Protein AF-A0A5F9DTB6-F1 (afdb_monomer)

Foldseek 3Di:
DDDDDDDDDDDDDDPDPDDDDDDDPDPDDPPDPPPPPPPPDDDDDDDDDDDDDDDDDDDDDPPPPDDPPPVLVVVLVVLVVVLVVLVVVLVVLVVLLVVLQVLQVVQPPDDLPDDQADPVRHGDPSGDPVSSVVSSVSNVVSVVVSVVSVVVSVVSVVVSVVSVVVVVVVVVVVVVVVVVVVVVVVCVVCPPPDPPDDDPDDDCPDPVNVVVVPVPDDDPDDDDDDDPDDDD

Structure (mmCIF, N/CA/C/O backbone):
data_AF-A0A5F9DTB6-F1
#
_entry.id   AF-A0A5F9DTB6-F1
#
loop_
_atom_site.group_PDB
_atom_site.id
_atom_site.type_symbol
_atom_site.label_atom_id
_atom_site.label_alt_id
_atom_site.label_comp_id
_atom_site.label_asym_id
_atom_site.label_entity_id
_atom_site.label_seq_id
_atom_site.pdbx_PDB_ins_code
_atom_site.Cartn_x
_atom_site.Cartn_y
_atom_site.Cartn_z
_atom_site.occupancy
_atom_site.B_iso_or_equiv
_atom_site.auth_seq_id
_atom_site.auth_comp_id
_atom_site.auth_asym_id
_atom_site.auth_atom_id
_atom_site.pdbx_PDB_model_num
ATOM 1 N N . MET A 1 1 ? -6.712 -8.959 79.180 1.00 45.81 1 MET A N 1
ATOM 2 C CA . MET A 1 1 ? -7.934 -9.788 79.176 1.00 45.81 1 MET A CA 1
ATOM 3 C C . MET A 1 1 ? -8.181 -10.193 77.741 1.00 45.81 1 MET A C 1
ATOM 5 O O . MET A 1 1 ? -8.525 -9.355 76.921 1.00 45.81 1 MET A O 1
ATOM 9 N N . SER A 1 2 ? -7.828 -11.437 77.443 1.00 44.62 2 SER A N 1
ATOM 10 C CA . SER A 1 2 ? -7.965 -12.087 76.146 1.00 44.62 2 SER A CA 1
ATOM 11 C C . SER A 1 2 ? -9.427 -12.138 75.716 1.00 44.62 2 SER A C 1
ATOM 13 O O . SER A 1 2 ? -10.290 -12.375 76.555 1.00 44.62 2 SER A O 1
ATOM 15 N N . ASN A 1 3 ? -9.692 -11.985 74.422 1.00 48.03 3 ASN A N 1
ATOM 16 C CA . ASN A 1 3 ? -10.707 -12.806 73.776 1.00 48.03 3 ASN A CA 1
ATOM 17 C C . ASN A 1 3 ? -10.388 -12.938 72.289 1.00 48.03 3 ASN A C 1
ATOM 19 O O . ASN A 1 3 ? -10.621 -12.050 71.473 1.00 48.03 3 ASN A O 1
ATOM 23 N N . GLU A 1 4 ? -9.793 -14.085 71.991 1.00 53.78 4 GLU A N 1
ATOM 24 C CA . GLU A 1 4 ? -9.696 -14.689 70.678 1.00 53.78 4 GLU A CA 1
ATOM 25 C C . GLU A 1 4 ? -11.101 -15.111 70.232 1.00 53.78 4 GLU A C 1
ATOM 27 O O . GLU A 1 4 ? -11.815 -15.762 70.993 1.00 53.78 4 GLU A O 1
ATOM 32 N N . ASN A 1 5 ? -11.491 -14.816 68.991 1.00 59.66 5 ASN A N 1
ATOM 33 C CA . ASN A 1 5 ? -12.558 -15.585 68.354 1.00 59.66 5 ASN A CA 1
ATOM 34 C C . ASN A 1 5 ? -12.207 -15.931 66.902 1.00 59.66 5 ASN A C 1
ATOM 36 O O . ASN A 1 5 ? -12.505 -15.220 65.948 1.00 59.66 5 ASN A O 1
ATOM 40 N N . LYS A 1 6 ? -11.448 -17.024 66.816 1.00 57.97 6 LYS A N 1
ATOM 41 C CA . LYS A 1 6 ? -11.490 -18.139 65.859 1.00 57.97 6 LYS A CA 1
ATOM 42 C C . LYS A 1 6 ? -12.407 -18.001 64.628 1.00 57.97 6 LYS A C 1
ATOM 44 O O . LYS A 1 6 ? -13.629 -18.016 64.728 1.00 57.97 6 LYS A O 1
ATOM 49 N N . SER A 1 7 ? -11.786 -18.043 63.446 1.00 49.62 7 SER A N 1
ATOM 50 C CA . SER A 1 7 ? -12.423 -18.480 62.194 1.00 49.62 7 SER A CA 1
ATOM 51 C C . SER A 1 7 ? -12.875 -19.944 62.256 1.00 49.62 7 SER A C 1
ATOM 53 O O . SER A 1 7 ? -12.287 -20.749 62.983 1.00 49.62 7 SER A O 1
ATOM 55 N N . PRO A 1 8 ? -13.761 -20.335 61.327 1.00 61.47 8 PRO A N 1
ATOM 56 C CA . PRO A 1 8 ? -13.417 -21.493 60.509 1.00 61.47 8 PRO A CA 1
ATOM 57 C C . PRO A 1 8 ? -13.550 -21.228 59.002 1.00 61.47 8 PRO A C 1
ATOM 59 O O . PRO A 1 8 ? -14.507 -20.629 58.518 1.00 61.47 8 PRO A O 1
ATOM 62 N N . ARG A 1 9 ? -12.557 -21.739 58.263 1.00 49.16 9 ARG A N 1
ATOM 63 C CA . ARG A 1 9 ? -12.627 -22.008 56.823 1.00 49.16 9 ARG A CA 1
ATOM 64 C C . ARG A 1 9 ? -13.767 -22.986 56.556 1.00 49.16 9 ARG A C 1
ATOM 66 O O . ARG A 1 9 ? -13.811 -24.033 57.198 1.00 49.16 9 ARG A O 1
ATOM 73 N N . VAL A 1 10 ? -14.576 -22.716 55.536 1.00 52.25 10 VAL A N 1
ATOM 74 C CA . VAL A 1 10 ? -15.319 -23.763 54.832 1.00 52.25 10 VAL A CA 1
ATOM 75 C C . VAL A 1 10 ? -14.961 -23.700 53.352 1.00 52.25 10 VAL A C 1
ATOM 77 O O . VAL A 1 10 ? -14.924 -22.653 52.715 1.00 52.25 10 VAL A O 1
ATOM 80 N N . THR A 1 11 ? -14.586 -24.879 52.892 1.00 51.94 11 THR A N 1
ATOM 81 C CA . THR A 1 11 ? -14.130 -25.332 51.587 1.00 51.94 11 THR A CA 1
ATOM 82 C C . THR A 1 11 ? -15.180 -25.180 50.484 1.00 51.94 11 THR A C 1
ATOM 84 O O . THR A 1 11 ? -16.371 -25.344 50.728 1.00 51.94 11 THR A O 1
ATOM 87 N N . SER A 1 12 ? -14.711 -24.926 49.257 1.00 45.56 12 SER A N 1
ATOM 88 C CA . SER A 1 12 ? -15.477 -24.923 48.001 1.00 45.56 12 SER A CA 1
ATOM 89 C C . SER A 1 12 ? -16.291 -26.204 47.757 1.00 45.56 12 SER A C 1
ATOM 91 O O . SER A 1 12 ? -15.955 -27.266 48.283 1.00 45.56 12 SER A O 1
ATOM 93 N N . PRO A 1 13 ? -17.216 -26.153 46.781 1.00 55.88 13 PRO A N 1
ATOM 94 C CA . PRO A 1 13 ? -16.967 -26.993 45.612 1.00 55.88 13 PRO A CA 1
ATOM 95 C C . PRO A 1 13 ? -17.081 -26.250 44.272 1.00 55.88 13 PRO A C 1
ATOM 97 O O . PRO A 1 13 ? -17.905 -25.364 44.066 1.00 55.88 13 PRO A O 1
ATOM 100 N N . ARG A 1 14 ? -16.209 -26.676 43.351 1.00 47.25 14 ARG A N 1
ATOM 101 C CA . ARG A 1 14 ? -16.267 -26.473 41.899 1.00 47.25 14 ARG A CA 1
ATOM 102 C C . ARG A 1 14 ? -17.688 -26.698 41.366 1.00 47.25 14 ARG A C 1
ATOM 104 O O . ARG A 1 14 ? -18.189 -27.814 41.451 1.00 47.25 14 ARG A O 1
ATOM 111 N N . SER A 1 15 ? -18.255 -25.695 40.703 1.00 47.94 15 SER A N 1
ATOM 112 C CA . SER A 1 15 ? -19.323 -25.900 39.720 1.00 47.94 15 SER A CA 1
ATOM 113 C C . SER A 1 15 ? -18.694 -25.965 38.332 1.00 47.94 15 SER A C 1
ATOM 115 O O . SER A 1 15 ? -18.484 -24.952 37.670 1.00 47.94 15 SER A O 1
ATOM 117 N N . THR A 1 16 ? -18.325 -27.173 37.915 1.00 49.91 16 THR A N 1
ATOM 118 C CA . THR A 1 16 ? -18.017 -27.488 36.520 1.00 49.91 16 THR A CA 1
ATOM 119 C C . THR A 1 16 ? -19.332 -27.715 35.780 1.00 49.91 16 THR A C 1
ATOM 121 O O . THR A 1 16 ? -19.888 -28.808 35.859 1.00 49.91 16 THR A O 1
ATOM 124 N N . CYS A 1 17 ? -19.820 -26.720 35.040 1.00 39.81 17 CYS A N 1
ATOM 125 C CA . CYS A 1 17 ? -20.794 -26.978 33.981 1.00 39.81 17 CYS A CA 1
ATOM 126 C C . CYS A 1 17 ? -20.027 -27.341 32.712 1.00 39.81 17 CYS A C 1
ATOM 128 O O . CYS A 1 17 ? -19.627 -26.490 31.923 1.00 39.81 17 CYS A O 1
ATOM 130 N N . ALA A 1 18 ? -19.783 -28.641 32.577 1.00 41.53 18 ALA A N 1
ATOM 131 C CA . ALA A 1 18 ? -19.460 -29.274 31.319 1.00 41.53 18 ALA A CA 1
ATOM 132 C C . ALA A 1 18 ? -20.767 -29.451 30.534 1.00 41.53 18 ALA A C 1
ATOM 134 O O . ALA A 1 18 ? -21.568 -30.321 30.861 1.00 41.53 18 ALA A O 1
ATOM 135 N N . CYS A 1 19 ? -20.963 -28.647 29.493 1.00 44.62 19 CYS A N 1
ATOM 136 C CA . CYS A 1 19 ? -21.851 -29.000 28.392 1.00 44.62 19 CYS A CA 1
ATOM 137 C C . CYS A 1 19 ? -20.964 -29.194 27.166 1.00 44.62 19 CYS A C 1
ATOM 139 O O . CYS A 1 19 ? -20.490 -28.236 26.557 1.00 44.62 19 CYS A O 1
ATOM 141 N N . GLY A 1 20 ? -20.677 -30.467 26.887 1.00 38.50 20 GLY A N 1
ATOM 142 C CA . GLY A 1 20 ? -20.066 -30.910 25.645 1.00 38.50 20 GLY A CA 1
ATOM 143 C C . GLY A 1 20 ? -20.955 -30.560 24.456 1.00 38.50 20 GLY A C 1
ATOM 144 O O . GLY A 1 20 ? -22.179 -30.508 24.566 1.00 38.50 20 GLY A O 1
ATOM 145 N N . GLY A 1 21 ? -20.288 -30.257 23.348 1.00 40.44 21 GLY A N 1
ATOM 146 C CA . GLY A 1 21 ? -20.885 -29.687 22.155 1.00 40.44 21 GLY A CA 1
ATOM 147 C C . GLY A 1 21 ? -21.723 -30.631 21.305 1.00 40.44 21 GLY A C 1
ATOM 148 O O . GLY A 1 21 ? -21.742 -31.846 21.482 1.00 40.44 21 GLY A O 1
ATOM 149 N N . VAL A 1 22 ? -22.320 -30.022 20.285 1.00 49.03 22 VAL A N 1
ATOM 150 C CA . VAL A 1 22 ? -22.575 -30.663 19.001 1.00 49.03 22 VAL A CA 1
ATOM 151 C C . VAL A 1 22 ? -22.181 -29.656 17.928 1.00 49.03 22 VAL A C 1
ATOM 153 O O . VAL A 1 22 ? -22.633 -28.513 17.926 1.00 49.03 22 VAL A O 1
ATOM 156 N N . ALA A 1 23 ? -21.273 -30.085 17.060 1.00 50.91 23 ALA A N 1
ATOM 157 C CA . ALA A 1 23 ? -20.924 -29.389 15.842 1.00 50.91 23 ALA A CA 1
ATOM 158 C C . ALA A 1 23 ? -22.124 -29.432 14.887 1.00 50.91 23 ALA A C 1
ATOM 160 O O . ALA A 1 23 ? -22.458 -30.496 14.369 1.00 50.91 23 ALA A O 1
ATOM 161 N N . SER A 1 24 ? -22.725 -28.276 14.627 1.00 48.72 24 SER A N 1
ATOM 162 C CA . SER A 1 24 ? -23.557 -28.064 13.446 1.00 48.72 24 SER A CA 1
ATOM 163 C C . SER A 1 24 ? -22.777 -27.170 12.495 1.00 48.72 24 SER A C 1
ATOM 165 O O . SER A 1 24 ? -22.641 -25.967 12.702 1.00 48.72 24 SER A O 1
ATOM 167 N N . ASN A 1 25 ? -22.205 -27.796 11.468 1.00 48.50 25 ASN A N 1
ATOM 168 C CA . ASN A 1 25 ? -21.825 -27.114 10.240 1.00 48.50 25 ASN A CA 1
ATOM 169 C C . ASN A 1 25 ? -23.117 -26.649 9.560 1.00 48.50 25 ASN A C 1
ATOM 171 O O . ASN A 1 25 ? -23.702 -27.401 8.783 1.00 48.50 25 ASN A O 1
ATOM 175 N N . ASP A 1 26 ? -23.557 -25.430 9.855 1.00 51.31 26 ASP A N 1
ATOM 176 C CA . ASP A 1 26 ? -24.585 -24.760 9.067 1.00 51.31 26 ASP A CA 1
ATOM 177 C C . ASP A 1 26 ? -23.918 -23.993 7.913 1.00 51.31 26 ASP A C 1
ATOM 179 O O . ASP A 1 26 ? -23.146 -23.056 8.150 1.00 51.31 26 ASP A O 1
ATOM 183 N N . PRO A 1 27 ? -24.162 -24.369 6.644 1.00 56.38 27 PRO A N 1
ATOM 184 C CA . PRO A 1 27 ? -23.701 -23.588 5.511 1.00 56.38 27 PRO A CA 1
ATOM 185 C C . PRO A 1 27 ? -24.467 -22.262 5.446 1.00 56.38 27 PRO A C 1
ATOM 187 O O . PRO A 1 27 ? -25.697 -22.223 5.462 1.00 56.38 27 PRO A O 1
ATOM 190 N N . ALA A 1 28 ? -23.702 -21.176 5.339 1.00 52.78 28 ALA A N 1
ATOM 191 C CA . ALA A 1 28 ? -24.166 -19.802 5.207 1.00 52.78 28 ALA A CA 1
ATOM 192 C C . ALA A 1 28 ? -25.394 -19.649 4.279 1.00 52.78 28 ALA A C 1
ATOM 194 O O . ALA A 1 28 ? -25.391 -20.191 3.164 1.00 52.78 28 ALA A O 1
ATOM 195 N N . PRO A 1 29 ? -26.413 -18.850 4.655 1.00 51.56 29 PRO A N 1
ATOM 196 C CA . PRO A 1 29 ? -27.468 -18.490 3.724 1.00 51.56 29 PRO A CA 1
ATOM 197 C C . PRO A 1 29 ? -26.867 -17.659 2.584 1.00 51.56 29 PRO A C 1
ATOM 199 O O . PRO A 1 29 ? -26.336 -16.565 2.785 1.00 51.56 29 PRO A O 1
ATOM 202 N N . ARG A 1 30 ? -26.951 -18.200 1.364 1.00 50.19 30 ARG A N 1
ATOM 203 C CA . ARG A 1 30 ? -26.619 -17.500 0.119 1.00 50.19 30 ARG A CA 1
ATOM 204 C C . ARG A 1 30 ? -27.499 -16.259 0.009 1.00 50.19 30 ARG A C 1
ATOM 206 O O . ARG A 1 30 ? -28.672 -16.349 -0.344 1.00 50.19 30 ARG A O 1
ATOM 213 N N . VAL A 1 31 ? -26.920 -15.095 0.279 1.00 49.94 31 VAL A N 1
ATOM 214 C CA . VAL A 1 31 ? -27.526 -13.814 -0.076 1.00 49.94 31 VAL A CA 1
ATOM 215 C C . VAL A 1 31 ? -27.518 -13.730 -1.601 1.00 49.94 31 VAL A C 1
ATOM 217 O O . VAL A 1 31 ? -26.469 -13.592 -2.227 1.00 49.94 31 VAL A O 1
ATOM 220 N N . ALA A 1 32 ? -28.693 -13.896 -2.204 1.00 48.22 32 ALA A N 1
ATOM 221 C CA . ALA A 1 32 ? -28.887 -13.759 -3.638 1.00 48.22 32 ALA A CA 1
ATOM 222 C C . ALA A 1 32 ? -28.476 -12.347 -4.103 1.00 48.22 32 ALA A C 1
ATOM 224 O O . ALA A 1 32 ? -28.827 -11.362 -3.440 1.00 48.22 32 ALA A O 1
ATOM 225 N N . PRO A 1 33 ? -27.785 -12.202 -5.247 1.00 48.00 33 PRO A N 1
ATOM 226 C CA . PRO A 1 33 ? -27.557 -10.893 -5.834 1.00 48.00 33 PRO A CA 1
ATOM 227 C C . PRO A 1 33 ? -28.906 -10.324 -6.277 1.00 48.00 33 PRO A C 1
ATOM 229 O O . PRO A 1 33 ? -29.552 -10.836 -7.191 1.00 48.00 33 PRO A O 1
ATOM 232 N N . ARG A 1 34 ? -29.349 -9.251 -5.617 1.00 47.84 34 ARG A N 1
ATOM 233 C CA . ARG A 1 34 ? -30.458 -8.431 -6.104 1.00 47.84 34 ARG A CA 1
ATOM 234 C C . ARG A 1 34 ? -30.030 -7.808 -7.429 1.00 47.84 34 ARG A C 1
ATOM 236 O O . ARG A 1 34 ? -29.331 -6.798 -7.452 1.00 47.84 34 ARG A O 1
ATOM 243 N N . SER A 1 35 ? -30.473 -8.413 -8.524 1.00 43.94 35 SER A N 1
ATOM 244 C CA . SER A 1 35 ? -30.489 -7.818 -9.853 1.00 43.94 35 SER A CA 1
ATOM 245 C C . SER A 1 35 ? -31.346 -6.552 -9.809 1.00 43.94 35 SER A C 1
ATOM 247 O O . SER A 1 35 ? -32.565 -6.596 -9.971 1.00 43.94 35 SER A O 1
ATOM 249 N N . ARG A 1 36 ? -30.724 -5.400 -9.549 1.00 45.94 36 ARG A N 1
ATOM 250 C CA . ARG A 1 36 ? -31.323 -4.110 -9.886 1.00 45.94 36 ARG A CA 1
ATOM 251 C C . ARG A 1 36 ? -31.132 -3.910 -11.381 1.00 45.94 36 ARG A C 1
ATOM 253 O O . ARG A 1 36 ? -30.156 -3.322 -11.831 1.00 45.94 36 ARG A O 1
ATOM 260 N N . THR A 1 37 ? -32.078 -4.448 -12.136 1.00 48.81 37 THR A N 1
ATOM 261 C CA . THR A 1 37 ? -32.368 -4.048 -13.507 1.00 48.81 37 THR A CA 1
ATOM 262 C C . THR A 1 37 ? -32.651 -2.547 -13.479 1.00 48.81 37 THR A C 1
ATOM 264 O O . THR A 1 37 ? -33.730 -2.110 -13.081 1.00 48.81 37 THR A O 1
ATOM 267 N N . ALA A 1 38 ? -31.656 -1.737 -13.831 1.00 42.66 38 ALA A N 1
ATOM 268 C CA . ALA A 1 38 ? -31.885 -0.350 -14.192 1.00 42.66 38 ALA A CA 1
ATOM 269 C C . ALA A 1 38 ? -32.592 -0.375 -15.551 1.00 42.66 38 ALA A C 1
ATOM 271 O O . ALA A 1 38 ? -31.961 -0.513 -16.596 1.00 42.66 38 ALA A O 1
ATOM 272 N N . ALA A 1 39 ? -33.923 -0.340 -15.519 1.00 43.91 39 ALA A N 1
ATOM 273 C CA . ALA A 1 39 ? -34.724 -0.057 -16.693 1.00 43.91 39 ALA A CA 1
ATOM 274 C C . ALA A 1 39 ? -34.339 1.345 -17.183 1.00 43.91 39 ALA A C 1
ATOM 276 O O . ALA A 1 39 ? -34.649 2.351 -16.544 1.00 43.91 39 ALA A O 1
ATOM 277 N N . VAL A 1 40 ? -33.607 1.394 -18.294 1.00 46.44 40 VAL A N 1
ATOM 278 C CA . VAL A 1 40 ? -33.334 2.621 -19.035 1.00 46.44 40 VAL A CA 1
ATOM 279 C C . VAL A 1 40 ? -34.658 3.047 -19.663 1.00 46.44 40 VAL A C 1
ATOM 281 O O . VAL A 1 40 ? -35.118 2.479 -20.650 1.00 46.44 40 VAL A O 1
ATOM 284 N N . PHE A 1 41 ? -35.315 4.002 -19.015 1.00 37.81 41 PHE A N 1
ATOM 285 C CA . PHE A 1 41 ? -36.509 4.666 -19.512 1.00 37.81 41 PHE A CA 1
ATOM 286 C C . PHE A 1 41 ? -36.085 5.635 -20.622 1.00 37.81 41 PHE A C 1
ATOM 288 O O . PHE A 1 41 ? -35.578 6.721 -20.347 1.00 37.81 41 PHE A O 1
ATOM 295 N N . TRP A 1 42 ? -36.241 5.220 -21.880 1.00 44.97 42 TRP A N 1
ATOM 296 C CA . TRP A 1 42 ? -36.125 6.114 -23.032 1.00 44.97 42 TRP A CA 1
ATOM 297 C C . TRP A 1 42 ? -37.449 6.864 -23.215 1.00 44.97 42 TRP A C 1
ATOM 299 O O . TRP A 1 42 ? -38.463 6.215 -23.485 1.00 44.97 42 TRP A O 1
ATOM 309 N N . PRO A 1 43 ? -37.483 8.205 -23.134 1.00 51.28 43 PRO A N 1
ATOM 310 C CA . PRO A 1 43 ? -38.608 8.944 -23.669 1.00 51.28 43 PRO A CA 1
ATOM 311 C C . PRO A 1 43 ? -38.456 9.050 -25.189 1.00 51.28 43 PRO A C 1
ATOM 313 O O . PRO A 1 43 ? -37.491 9.606 -25.715 1.00 51.28 43 PRO A O 1
ATOM 316 N N . ALA A 1 44 ? -39.448 8.509 -25.890 1.00 49.59 44 ALA A N 1
ATOM 317 C CA . ALA A 1 44 ? -39.757 8.875 -27.259 1.00 49.59 44 ALA A CA 1
ATOM 318 C C . ALA A 1 44 ? -40.237 10.337 -27.288 1.00 49.59 44 ALA A C 1
ATOM 320 O O . ALA A 1 44 ? -41.127 10.716 -26.528 1.00 49.59 44 ALA A O 1
ATOM 321 N N . GLY A 1 45 ? -39.665 11.156 -28.169 1.00 42.94 45 GLY A N 1
ATOM 322 C CA . GLY A 1 45 ? -40.096 12.539 -28.364 1.00 42.94 45 GLY A CA 1
ATOM 323 C C . GLY A 1 45 ? -39.137 13.287 -29.277 1.00 42.94 45 GLY A C 1
ATOM 324 O O . GLY A 1 45 ? -38.048 13.664 -28.861 1.00 42.94 45 GLY A O 1
ATOM 325 N N . GLY A 1 46 ? -39.520 13.432 -30.543 1.00 47.06 46 GLY A N 1
ATOM 326 C CA . GLY A 1 46 ? -38.695 14.036 -31.580 1.00 47.06 46 GLY A CA 1
ATOM 327 C C . GLY A 1 46 ? -38.625 15.560 -31.524 1.00 47.06 46 GLY A C 1
ATOM 328 O O . GLY A 1 46 ? -39.559 16.229 -31.098 1.00 47.06 46 GLY A O 1
ATOM 329 N N . ALA A 1 47 ? -37.526 16.088 -32.058 1.00 41.69 47 ALA A N 1
ATOM 330 C CA . ALA A 1 47 ? -37.455 17.380 -32.727 1.00 41.69 47 ALA A CA 1
ATOM 331 C C . ALA A 1 47 ? -36.205 17.367 -33.620 1.00 41.69 47 ALA A C 1
ATOM 333 O O . ALA A 1 47 ? -35.077 17.318 -33.134 1.00 41.69 47 ALA A O 1
ATOM 334 N N . VAL A 1 48 ? -36.404 17.361 -34.938 1.00 51.69 48 VAL A N 1
ATOM 335 C CA . VAL A 1 48 ? -35.326 17.540 -35.916 1.00 51.69 48 VAL A CA 1
ATOM 336 C C . VAL A 1 48 ? -34.934 19.017 -35.931 1.00 51.69 48 VAL A C 1
ATOM 338 O O . VAL A 1 48 ? -35.620 19.851 -36.514 1.00 51.69 48 VAL A O 1
ATOM 341 N N . ALA A 1 49 ? -33.849 19.359 -35.241 1.00 45.91 49 ALA A N 1
ATOM 342 C CA . ALA A 1 49 ? -33.248 20.682 -35.329 1.00 45.91 49 ALA A CA 1
ATOM 343 C C . ALA A 1 49 ? -32.272 20.710 -36.513 1.00 45.91 49 ALA A C 1
ATOM 345 O O . ALA A 1 49 ? -31.205 20.097 -36.487 1.00 45.91 49 ALA A O 1
ATOM 346 N N . THR A 1 50 ? -32.667 21.413 -37.570 1.00 53.09 50 THR A N 1
ATOM 347 C CA . THR A 1 50 ? -31.835 21.759 -38.723 1.00 53.09 50 THR A CA 1
ATOM 348 C C . THR A 1 50 ? -30.615 22.560 -38.259 1.00 53.09 50 THR A C 1
ATOM 350 O O . THR A 1 50 ? -30.750 23.699 -37.816 1.00 53.09 50 THR A O 1
ATOM 353 N N . LEU A 1 51 ? -29.420 21.976 -38.359 1.00 54.09 51 LEU A N 1
ATOM 354 C CA . LEU A 1 51 ? -28.156 22.673 -38.110 1.00 54.09 51 LEU A CA 1
ATOM 355 C C . LEU A 1 51 ? -27.788 23.558 -39.316 1.00 54.09 51 LEU A C 1
ATOM 357 O O . LEU A 1 51 ? -27.857 23.083 -40.455 1.00 54.09 51 LEU A O 1
ATOM 361 N N . PRO A 1 52 ? -27.359 24.817 -39.115 1.00 50.94 52 PRO A N 1
ATOM 362 C CA . PRO A 1 52 ? -26.814 25.623 -40.195 1.00 50.94 52 PRO A CA 1
ATOM 363 C C . PRO A 1 52 ? -25.433 25.109 -40.619 1.00 50.94 52 PRO A C 1
ATOM 365 O O . PRO A 1 52 ? -24.547 24.842 -39.807 1.00 50.94 52 PRO A O 1
ATOM 368 N N . ARG A 1 53 ? -25.265 24.995 -41.938 1.00 52.25 53 ARG A N 1
ATOM 369 C CA . ARG A 1 53 ? -24.030 24.629 -42.630 1.00 52.25 53 ARG A CA 1
ATOM 370 C C . ARG A 1 53 ? -22.977 25.724 -42.436 1.00 52.25 53 ARG A C 1
ATOM 372 O O . ARG A 1 53 ? -23.075 26.777 -43.060 1.00 52.25 53 ARG A O 1
ATOM 379 N N . VAL A 1 54 ? -21.963 25.467 -41.613 1.00 52.66 54 VAL A N 1
ATOM 380 C CA . VAL A 1 54 ? -20.750 26.298 -41.556 1.00 52.66 54 VAL A CA 1
ATOM 381 C C . VAL A 1 54 ? -19.799 25.920 -42.702 1.00 52.66 54 VAL A C 1
ATOM 383 O O . VAL A 1 54 ? -19.574 24.728 -42.928 1.00 52.66 54 VAL A O 1
ATOM 386 N N . PRO A 1 55 ? -19.280 26.899 -43.467 1.00 53.53 55 PRO A N 1
ATOM 387 C CA . PRO A 1 55 ? -18.364 26.649 -44.570 1.00 53.53 55 PRO A CA 1
ATOM 388 C C . PRO A 1 55 ? -16.951 26.366 -44.056 1.00 53.53 55 PRO A C 1
ATOM 390 O O . PRO A 1 55 ? -16.548 26.829 -42.992 1.00 53.53 55 PRO A O 1
ATOM 393 N N . GLY A 1 56 ? -16.236 25.557 -44.834 1.00 48.84 56 GLY A N 1
ATOM 394 C CA . GLY A 1 56 ? -15.013 24.892 -44.430 1.00 48.84 56 GLY A CA 1
ATOM 395 C C . GLY A 1 56 ? -13.842 25.786 -44.041 1.00 48.84 56 GLY A C 1
ATOM 396 O O . GLY A 1 56 ? -13.675 26.912 -44.505 1.00 48.84 56 GLY A O 1
ATOM 397 N N . TRP A 1 57 ? -12.960 25.165 -43.268 1.00 44.31 57 TRP A N 1
ATOM 398 C CA . TRP A 1 57 ? -11.553 25.504 -43.209 1.00 44.31 57 TRP A CA 1
ATOM 399 C C . TRP A 1 57 ? -10.771 24.346 -43.807 1.00 44.31 57 TRP A C 1
ATOM 401 O O . TRP A 1 57 ? -10.576 23.305 -43.186 1.00 44.31 57 TRP A O 1
ATOM 411 N N . GLY A 1 58 ? -10.352 24.537 -45.056 1.00 48.00 58 GLY A N 1
ATOM 412 C CA . GLY A 1 58 ? -9.153 23.888 -45.547 1.00 48.00 58 GLY A CA 1
ATOM 413 C C . GLY A 1 58 ? -7.965 24.527 -44.839 1.00 48.00 58 GLY A C 1
ATOM 414 O O . GLY A 1 58 ? -7.668 25.697 -45.062 1.00 48.00 58 GLY A O 1
ATOM 415 N N . ALA A 1 59 ? -7.304 23.758 -43.986 1.00 43.88 59 ALA A N 1
ATOM 416 C CA . ALA A 1 59 ? -5.959 24.038 -43.522 1.00 43.88 59 ALA A CA 1
ATOM 417 C C . ALA A 1 59 ? -5.210 22.709 -43.552 1.00 43.88 59 ALA A C 1
ATOM 419 O O . ALA A 1 59 ? -5.381 21.855 -42.687 1.00 43.88 59 ALA A O 1
ATOM 420 N N . ALA A 1 60 ? -4.429 22.527 -44.614 1.00 52.38 60 ALA A N 1
ATOM 421 C CA . ALA A 1 60 ? -3.385 21.525 -44.662 1.00 52.38 60 ALA A CA 1
ATOM 422 C C . ALA A 1 60 ? -2.430 21.786 -43.491 1.00 52.38 60 ALA A C 1
ATOM 424 O O . ALA A 1 60 ? -1.796 22.840 -43.436 1.00 52.38 60 ALA A O 1
ATOM 425 N N . MET A 1 61 ? -2.341 20.845 -42.557 1.00 36.12 61 MET A N 1
ATOM 426 C CA . MET A 1 61 ? -1.256 20.796 -41.589 1.00 36.12 61 MET A CA 1
ATOM 427 C C . MET A 1 61 ? -0.460 19.538 -41.882 1.00 36.12 61 MET A C 1
ATOM 429 O O . MET A 1 61 ? -0.985 18.431 -41.894 1.00 36.12 61 MET A O 1
ATOM 433 N N . SER A 1 62 ? 0.804 19.754 -42.222 1.00 50.97 62 SER A N 1
ATOM 434 C CA . SER A 1 62 ? 1.811 18.719 -42.339 1.00 50.97 62 SER A CA 1
ATOM 435 C C . SER A 1 62 ? 1.957 18.020 -40.991 1.00 50.97 62 SER A C 1
ATOM 437 O O . SER A 1 62 ? 2.503 18.610 -40.058 1.00 50.97 62 SER A O 1
ATOM 439 N N . ASP A 1 63 ? 1.527 16.765 -40.910 1.00 43.91 63 ASP A N 1
ATOM 440 C CA . ASP A 1 63 ? 1.855 15.882 -39.795 1.00 43.91 63 ASP A CA 1
ATOM 441 C C . ASP A 1 63 ? 3.358 15.585 -39.837 1.00 43.91 63 ASP A C 1
ATOM 443 O O . ASP A 1 63 ? 3.837 14.646 -40.475 1.00 43.91 63 ASP A O 1
ATOM 447 N N . LYS A 1 64 ? 4.137 16.437 -39.173 1.00 52.19 64 LYS A N 1
ATOM 448 C CA . LYS A 1 64 ? 5.488 16.106 -38.727 1.00 52.19 64 LYS A CA 1
ATOM 449 C C . LYS A 1 64 ? 5.429 15.930 -37.219 1.00 52.19 64 LYS A C 1
ATOM 451 O O . LYS A 1 64 ? 5.993 16.715 -36.465 1.00 52.19 64 LYS A O 1
ATOM 456 N N . GLU A 1 65 ? 4.699 14.896 -36.811 1.00 41.00 65 GLU A N 1
ATOM 457 C CA . GLU A 1 65 ? 4.666 14.419 -35.434 1.00 41.00 65 GLU A CA 1
ATOM 458 C C . GLU A 1 65 ? 6.082 13.990 -35.040 1.00 41.00 65 GLU A C 1
ATOM 460 O O . GLU A 1 65 ? 6.642 12.999 -35.522 1.00 41.00 65 GLU A O 1
ATOM 465 N N . ALA A 1 66 ? 6.696 14.813 -34.197 1.00 43.34 66 ALA A N 1
ATOM 466 C CA . ALA A 1 66 ? 7.959 14.531 -33.554 1.00 43.34 66 ALA A CA 1
ATOM 467 C C . ALA A 1 66 ? 7.755 13.369 -32.575 1.00 43.34 66 ALA A C 1
ATOM 469 O O . ALA A 1 66 ? 7.080 13.501 -31.559 1.00 43.34 66 ALA A O 1
ATOM 470 N N . MET A 1 67 ? 8.351 12.222 -32.893 1.00 45.16 67 MET A N 1
ATOM 471 C CA . MET A 1 67 ? 8.395 11.041 -32.033 1.00 45.16 67 MET A CA 1
ATOM 472 C C . MET A 1 67 ? 9.001 11.390 -30.662 1.00 45.16 67 MET A C 1
ATOM 474 O O . MET A 1 67 ? 10.181 11.752 -30.607 1.00 45.16 67 MET A O 1
ATOM 478 N N . PRO A 1 68 ? 8.272 11.240 -29.540 1.00 46.53 68 PRO A N 1
ATOM 479 C CA . PRO A 1 68 ? 8.846 11.425 -28.217 1.00 46.53 68 PRO A CA 1
ATOM 480 C C . PRO A 1 68 ? 9.606 10.152 -27.821 1.00 46.53 68 PRO A C 1
ATOM 482 O O . PRO A 1 68 ? 9.128 9.336 -27.035 1.00 46.53 68 PRO A O 1
ATOM 485 N N . SER A 1 69 ? 10.820 9.970 -28.345 1.00 49.69 69 SER A N 1
ATOM 486 C CA . SER A 1 69 ? 11.703 8.868 -27.924 1.00 49.69 69 SER A CA 1
ATOM 487 C C . SER A 1 69 ? 12.183 8.999 -26.465 1.00 49.69 69 SER A C 1
ATOM 489 O O . SER A 1 69 ? 12.725 8.045 -25.914 1.00 49.69 69 SER A O 1
ATOM 491 N N . GLY A 1 70 ? 11.926 10.138 -25.803 1.00 54.06 70 GLY A N 1
ATOM 492 C CA . GLY A 1 70 ? 12.267 10.396 -24.397 1.00 54.06 70 GLY A CA 1
ATOM 493 C C . GLY A 1 70 ? 11.180 10.072 -23.356 1.00 54.06 70 GLY A C 1
ATOM 494 O O . GLY A 1 70 ? 11.453 10.147 -22.163 1.00 54.06 70 GLY A O 1
ATOM 495 N N . GLY A 1 71 ? 9.953 9.708 -23.755 1.00 60.69 71 GLY A N 1
ATOM 496 C CA . GLY A 1 71 ? 8.837 9.526 -22.805 1.00 60.69 71 GLY A CA 1
ATOM 497 C C . GLY A 1 71 ? 8.897 8.237 -21.972 1.00 60.69 71 GLY A C 1
ATOM 498 O O . GLY A 1 71 ? 8.357 8.173 -20.869 1.00 60.69 71 GLY A O 1
ATOM 499 N N . ALA A 1 72 ? 9.577 7.200 -22.471 1.00 67.25 72 ALA A N 1
ATOM 500 C CA . ALA A 1 72 ? 9.579 5.877 -21.842 1.00 67.25 72 ALA A CA 1
ATOM 501 C C . ALA A 1 72 ? 10.406 5.811 -20.545 1.00 67.25 72 ALA A C 1
ATOM 503 O O . ALA A 1 72 ? 10.072 5.038 -19.647 1.00 67.25 72 ALA A O 1
ATOM 504 N N . SER A 1 73 ? 11.473 6.609 -20.432 1.00 74.69 73 SER A N 1
ATOM 505 C CA . SER A 1 73 ? 12.274 6.708 -19.205 1.00 74.69 73 SER A CA 1
ATOM 506 C C . SER A 1 73 ? 11.550 7.495 -18.117 1.00 74.69 73 SER A C 1
ATOM 508 O O . SER A 1 73 ? 11.592 7.092 -16.958 1.00 74.69 73 SER A O 1
ATOM 510 N N . GLN A 1 74 ? 10.839 8.561 -18.496 1.00 80.94 74 GLN A N 1
ATOM 511 C CA . GLN A 1 74 ? 10.064 9.373 -17.560 1.00 80.94 74 GLN A CA 1
ATOM 512 C C . GLN A 1 74 ? 8.900 8.569 -16.971 1.00 80.94 74 GLN A C 1
ATOM 514 O O . GLN A 1 74 ? 8.794 8.455 -15.758 1.00 80.94 74 GLN A O 1
ATOM 519 N N . ALA A 1 75 ? 8.143 7.865 -17.820 1.00 82.81 75 ALA A N 1
ATOM 520 C CA . ALA A 1 75 ? 7.025 7.036 -17.373 1.00 82.81 75 ALA A CA 1
ATOM 521 C C . ALA A 1 75 ? 7.439 5.922 -16.391 1.00 82.81 75 ALA A C 1
ATOM 523 O O . ALA A 1 75 ? 6.630 5.490 -15.578 1.00 82.81 75 ALA A O 1
ATOM 524 N N . ARG A 1 76 ? 8.688 5.436 -16.457 1.00 86.50 76 ARG A N 1
ATOM 525 C CA . ARG A 1 76 ? 9.225 4.496 -15.459 1.00 86.50 76 ARG A CA 1
ATOM 526 C C . ARG A 1 76 ? 9.502 5.182 -14.127 1.00 86.50 76 ARG A C 1
ATOM 528 O O . ARG A 1 76 ? 9.137 4.637 -13.091 1.00 86.50 76 ARG A O 1
ATOM 535 N N . ALA A 1 77 ? 10.143 6.349 -14.154 1.00 88.44 77 ALA A N 1
ATOM 536 C CA . ALA A 1 77 ? 10.395 7.130 -12.947 1.00 88.44 77 ALA A CA 1
ATOM 537 C C . ALA A 1 77 ? 9.081 7.493 -12.238 1.00 88.44 77 ALA A C 1
ATOM 539 O O . ALA A 1 77 ? 8.989 7.322 -11.025 1.00 88.44 77 ALA A O 1
ATOM 540 N N . ASP A 1 78 ? 8.055 7.869 -13.006 1.00 89.19 78 ASP A N 1
ATOM 541 C CA . ASP A 1 78 ? 6.717 8.169 -12.492 1.00 89.19 78 ASP A CA 1
ATOM 542 C C . ASP A 1 78 ? 6.108 6.930 -11.808 1.00 89.19 78 ASP A C 1
ATOM 544 O O . ASP A 1 78 ? 5.763 6.997 -10.633 1.00 89.19 78 ASP A O 1
ATOM 548 N N . THR A 1 79 ? 6.122 5.750 -12.454 1.00 91.69 79 THR A N 1
ATOM 549 C CA . THR A 1 79 ? 5.612 4.511 -11.821 1.00 91.69 79 THR A CA 1
ATOM 550 C C . THR A 1 79 ? 6.357 4.124 -10.542 1.00 91.69 79 THR A C 1
ATOM 552 O O . THR A 1 79 ? 5.762 3.574 -9.620 1.00 91.69 79 THR A O 1
ATOM 555 N N . 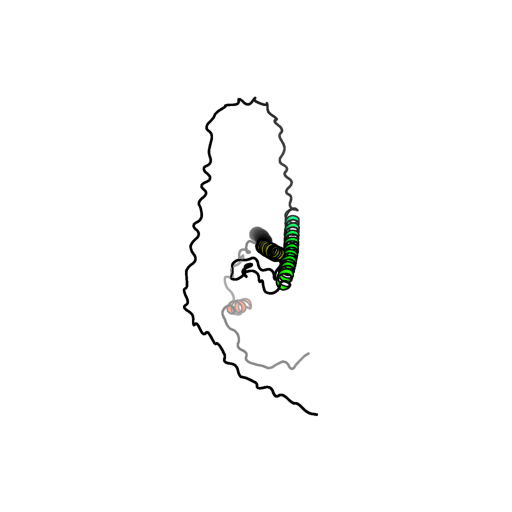ILE A 1 80 ? 7.663 4.396 -10.463 1.00 92.06 80 ILE A N 1
ATOM 556 C CA . ILE A 1 80 ? 8.462 4.114 -9.263 1.00 92.06 80 ILE A CA 1
ATOM 557 C C . ILE A 1 80 ? 8.093 5.091 -8.142 1.00 92.06 80 ILE A C 1
ATOM 559 O O . ILE A 1 80 ? 7.960 4.667 -6.994 1.00 92.06 80 ILE A O 1
ATOM 563 N N . SER A 1 81 ? 7.900 6.372 -8.470 1.00 94.75 81 SER A N 1
ATOM 564 C CA . SER A 1 81 ? 7.403 7.378 -7.526 1.00 94.75 81 SER A CA 1
ATOM 565 C C . SER A 1 81 ? 6.021 6.994 -6.991 1.00 94.75 81 SER A C 1
ATOM 567 O O . SER A 1 81 ? 5.815 7.006 -5.778 1.00 94.75 81 SER A O 1
ATOM 569 N N . ASP A 1 82 ? 5.112 6.565 -7.869 1.00 93.81 82 ASP A N 1
ATOM 570 C CA . ASP A 1 82 ? 3.768 6.117 -7.492 1.00 93.81 82 ASP A CA 1
ATOM 571 C C . ASP A 1 82 ? 3.828 4.919 -6.528 1.00 93.81 82 ASP A C 1
ATOM 573 O O . ASP A 1 82 ? 3.143 4.898 -5.506 1.00 93.81 82 ASP A O 1
ATOM 577 N N . ILE A 1 83 ? 4.699 3.934 -6.791 1.00 94.69 83 ILE A N 1
ATOM 578 C CA . ILE A 1 83 ? 4.902 2.783 -5.892 1.00 94.69 83 ILE A CA 1
ATOM 579 C C . ILE A 1 83 ? 5.391 3.241 -4.511 1.00 94.69 83 ILE A C 1
ATOM 581 O O . ILE A 1 83 ? 4.894 2.754 -3.493 1.00 94.69 83 ILE A O 1
ATOM 585 N N . GLN A 1 84 ? 6.342 4.178 -4.452 1.00 95.81 84 GLN A N 1
ATOM 586 C CA . GLN A 1 84 ? 6.847 4.713 -3.182 1.00 95.81 84 GLN A CA 1
ATOM 587 C C . GLN A 1 84 ? 5.751 5.441 -2.395 1.00 95.81 84 GLN A C 1
ATOM 589 O O . GLN A 1 84 ? 5.645 5.272 -1.178 1.00 95.81 84 GLN A O 1
ATOM 594 N N . GLU A 1 85 ? 4.906 6.211 -3.079 1.00 96.25 85 GLU A N 1
ATOM 595 C CA . GLU A 1 85 ? 3.771 6.889 -2.455 1.00 96.25 85 GLU A CA 1
ATOM 596 C C . GLU A 1 85 ? 2.739 5.889 -1.917 1.00 96.25 85 GLU A C 1
ATOM 598 O O . GLU A 1 85 ? 2.282 6.022 -0.778 1.00 96.25 85 GLU A O 1
ATOM 603 N N . LEU A 1 86 ? 2.428 4.835 -2.680 1.00 95.94 86 LEU A N 1
ATOM 604 C CA . LEU A 1 86 ? 1.541 3.759 -2.234 1.00 95.94 86 LEU A CA 1
ATOM 605 C C . LEU A 1 86 ? 2.088 3.040 -0.991 1.00 95.94 86 LEU A C 1
ATOM 607 O O . LEU A 1 86 ? 1.325 2.752 -0.066 1.00 95.94 86 LEU A O 1
ATOM 611 N N . MET A 1 87 ? 3.401 2.797 -0.924 1.00 95.44 87 MET A N 1
ATOM 612 C CA . MET A 1 87 ? 4.041 2.212 0.261 1.00 95.44 87 MET A CA 1
ATOM 613 C C . MET A 1 87 ? 3.934 3.127 1.482 1.00 95.44 87 MET A C 1
ATOM 615 O O . MET A 1 87 ? 3.543 2.671 2.557 1.00 95.44 87 MET A O 1
ATOM 619 N N . ARG A 1 88 ? 4.195 4.427 1.314 1.00 97.25 88 ARG A N 1
ATOM 620 C CA . ARG A 1 88 ? 4.023 5.408 2.393 1.00 97.25 88 ARG A CA 1
ATOM 621 C C . ARG A 1 88 ? 2.574 5.445 2.884 1.00 97.25 88 ARG A C 1
ATOM 623 O O . ARG A 1 88 ? 2.325 5.435 4.088 1.00 97.25 88 ARG A O 1
ATOM 630 N N . ARG A 1 89 ? 1.609 5.447 1.962 1.00 96.44 89 ARG A N 1
ATOM 631 C CA . ARG A 1 89 ? 0.180 5.438 2.296 1.00 96.44 89 ARG A CA 1
ATOM 632 C C . ARG A 1 89 ? -0.225 4.165 3.040 1.00 96.44 89 ARG A C 1
ATOM 634 O O . ARG A 1 89 ? -1.015 4.243 3.977 1.00 96.44 89 ARG A O 1
ATOM 641 N N . LYS A 1 90 ? 0.318 3.004 2.660 1.00 97.12 90 LYS A N 1
ATOM 642 C CA . LYS A 1 90 ? 0.118 1.740 3.386 1.00 97.12 90 LYS A CA 1
ATOM 643 C C . LYS A 1 90 ? 0.575 1.864 4.841 1.00 97.12 90 LYS A C 1
ATOM 645 O O . LYS A 1 90 ? -0.186 1.496 5.731 1.00 97.12 90 LYS A O 1
ATOM 650 N N . GLU A 1 91 ? 1.783 2.373 5.080 1.00 97.25 91 GLU A N 1
ATOM 651 C CA . GLU A 1 91 ? 2.334 2.535 6.435 1.00 97.25 91 GLU A CA 1
ATOM 652 C C . GLU A 1 91 ? 1.495 3.496 7.283 1.00 97.25 91 GLU A C 1
ATOM 654 O O . GLU A 1 91 ? 1.232 3.229 8.455 1.00 97.25 91 GLU A O 1
ATOM 659 N N . GLU A 1 92 ? 1.010 4.583 6.683 1.00 97.38 92 GLU A N 1
ATOM 660 C CA . GLU A 1 92 ? 0.121 5.526 7.359 1.00 97.38 92 GLU A CA 1
ATOM 661 C C . GLU A 1 92 ? -1.224 4.886 7.731 1.00 97.38 92 GLU A C 1
ATOM 663 O O . GLU A 1 92 ? -1.685 5.032 8.865 1.00 97.38 92 GLU A O 1
ATOM 668 N N . ILE A 1 93 ? -1.824 4.108 6.825 1.00 97.62 93 ILE A N 1
ATOM 669 C CA . ILE A 1 93 ? -3.048 3.351 7.117 1.00 97.62 93 ILE A CA 1
ATOM 670 C C . ILE A 1 93 ? -2.797 2.335 8.242 1.00 97.62 93 ILE A C 1
ATOM 672 O O . ILE A 1 93 ? -3.606 2.229 9.161 1.00 97.62 93 ILE A O 1
ATOM 676 N N . GLU A 1 94 ? -1.676 1.611 8.219 1.00 96.31 94 GLU A N 1
ATOM 677 C CA . GLU A 1 94 ? -1.314 0.645 9.267 1.00 96.31 94 GLU A CA 1
ATOM 678 C C . GLU A 1 94 ? -1.114 1.318 10.631 1.00 96.31 94 GLU A C 1
ATOM 680 O O . GLU A 1 94 ? -1.589 0.807 11.649 1.00 96.31 94 GLU A O 1
ATOM 685 N N . ALA A 1 95 ? -0.484 2.494 10.656 1.00 97.62 95 ALA A N 1
ATOM 686 C CA . ALA A 1 95 ? -0.332 3.294 11.865 1.00 97.62 95 ALA A CA 1
ATOM 687 C C . ALA A 1 95 ? -1.691 3.758 12.414 1.00 97.62 95 ALA A C 1
ATOM 689 O O . ALA A 1 95 ? -1.935 3.655 13.618 1.00 97.62 95 ALA A O 1
ATOM 690 N N . GLN A 1 96 ? -2.602 4.208 11.545 1.00 96.62 96 GLN A N 1
ATOM 691 C CA . GLN A 1 96 ? -3.955 4.604 11.944 1.00 96.62 96 GLN A CA 1
ATOM 692 C C . GLN A 1 96 ? -4.776 3.414 12.450 1.00 96.62 96 GLN A C 1
ATOM 694 O O . GLN A 1 96 ? -5.479 3.536 13.454 1.00 96.62 96 GLN A O 1
ATOM 699 N N . ILE A 1 97 ? -4.681 2.252 11.797 1.00 96.56 97 ILE A N 1
ATOM 700 C CA . ILE A 1 97 ? -5.328 1.017 12.258 1.00 96.56 97 ILE A CA 1
ATOM 701 C C . ILE A 1 97 ? -4.843 0.686 13.668 1.00 96.56 97 ILE A C 1
ATOM 703 O O . ILE A 1 97 ? -5.669 0.480 14.558 1.00 96.56 97 ILE A O 1
ATOM 707 N N . LYS A 1 98 ? -3.523 0.694 13.886 1.00 96.56 98 LYS A N 1
ATOM 708 C CA . LYS A 1 98 ? -2.925 0.424 15.196 1.00 96.56 98 LYS A CA 1
ATOM 709 C C . LYS A 1 98 ? -3.426 1.401 16.261 1.00 96.56 98 LYS A C 1
ATOM 711 O O . LYS A 1 98 ? -3.902 0.956 17.295 1.00 96.56 98 LYS A O 1
ATOM 716 N N . ALA A 1 99 ? -3.431 2.701 15.972 1.00 96.06 99 ALA A N 1
ATOM 717 C CA . ALA A 1 99 ? -3.934 3.707 16.906 1.00 96.06 99 ALA A CA 1
ATOM 718 C C . ALA A 1 99 ? -5.410 3.477 17.291 1.00 96.06 99 ALA A C 1
ATOM 720 O O . ALA A 1 99 ? -5.777 3.631 18.453 1.00 96.06 99 ALA A O 1
ATOM 721 N N . ASN A 1 100 ? -6.267 3.071 16.344 1.00 95.00 100 ASN A N 1
ATOM 722 C CA . ASN A 1 100 ? -7.662 2.741 16.658 1.00 95.00 100 ASN A CA 1
ATOM 723 C C . ASN A 1 100 ? -7.786 1.444 17.480 1.00 95.00 100 ASN A C 1
ATOM 725 O O . ASN A 1 100 ? -8.680 1.350 18.320 1.00 95.00 100 ASN A O 1
ATOM 729 N N . TYR A 1 101 ? -6.910 0.457 17.268 1.00 94.31 101 TYR A N 1
ATOM 730 C CA . TYR A 1 101 ? -6.851 -0.734 18.121 1.00 94.31 101 TYR A CA 1
ATOM 731 C C . TYR A 1 101 ? -6.409 -0.393 19.545 1.00 94.31 101 TYR A C 1
ATOM 733 O O . TYR A 1 101 ? -7.047 -0.861 20.482 1.00 94.31 101 TYR A O 1
ATOM 741 N N . ASP A 1 102 ? -5.413 0.478 19.714 1.00 93.06 102 ASP A N 1
ATOM 742 C CA . ASP A 1 102 ? -4.961 0.933 21.034 1.00 93.06 102 ASP A CA 1
ATOM 743 C C . ASP A 1 102 ? -6.107 1.625 21.805 1.00 93.06 102 ASP A C 1
ATOM 745 O O . ASP A 1 102 ? -6.288 1.410 23.005 1.00 93.06 102 ASP A O 1
ATOM 749 N N . VAL A 1 103 ? -6.948 2.404 21.105 1.00 91.44 103 VAL A N 1
ATOM 750 C CA . VAL A 1 103 ? -8.173 2.992 21.682 1.00 91.44 103 VAL A CA 1
ATOM 751 C C . VAL A 1 103 ? -9.146 1.906 22.149 1.00 91.44 103 VAL A C 1
ATOM 753 O O . VAL A 1 103 ? -9.711 2.033 23.234 1.00 91.44 103 VAL A O 1
ATOM 756 N N . LEU A 1 104 ? -9.339 0.839 21.366 1.00 90.19 104 LEU A N 1
ATOM 757 C CA . LEU A 1 104 ? -10.210 -0.277 21.746 1.00 90.19 104 LEU A CA 1
ATOM 758 C C . LEU A 1 104 ? -9.655 -1.072 22.934 1.00 90.19 104 LEU A C 1
ATOM 760 O O . LEU A 1 104 ? -10.421 -1.425 23.823 1.00 90.19 104 LEU A O 1
ATOM 764 N N . GLU A 1 105 ? -8.346 -1.318 22.989 1.00 88.81 105 GLU A N 1
ATOM 765 C CA . GLU A 1 105 ? -7.700 -2.019 24.109 1.00 88.81 105 GLU A CA 1
ATOM 766 C C . GLU A 1 105 ? -7.773 -1.223 25.418 1.00 88.81 105 GLU A C 1
ATOM 768 O O . GLU A 1 105 ? -7.916 -1.803 26.498 1.00 88.81 105 GLU A O 1
ATOM 773 N N . GLY A 1 106 ? -7.742 0.110 25.329 1.00 86.44 106 GLY A N 1
ATOM 774 C CA . GLY A 1 106 ? -7.971 0.995 26.470 1.00 86.44 106 GLY A CA 1
ATOM 775 C C . GLY A 1 106 ? -9.385 0.885 27.053 1.00 86.44 106 GLY A C 1
ATOM 776 O O . GLY A 1 106 ? -9.590 1.189 28.232 1.00 86.44 106 GLY A O 1
ATOM 777 N N . GLN A 1 107 ? -10.359 0.416 26.266 1.00 85.19 107 GLN A N 1
ATOM 778 C CA . GLN A 1 107 ? -11.728 0.199 26.720 1.00 85.19 107 GLN A CA 1
ATOM 779 C C . GLN A 1 107 ? -11.895 -1.235 27.230 1.00 85.19 107 GLN A C 1
ATOM 781 O O . GLN A 1 107 ? -11.854 -2.212 26.483 1.00 85.19 107 GLN A O 1
ATOM 786 N N . LYS A 1 108 ? -12.073 -1.374 28.548 1.00 74.06 108 LYS A N 1
ATOM 787 C CA . LYS A 1 108 ? -12.128 -2.676 29.227 1.00 74.06 108 LYS A CA 1
ATOM 788 C C . LYS A 1 108 ? -13.185 -3.596 28.600 1.00 74.06 108 LYS A C 1
ATOM 790 O O . LYS A 1 108 ? -14.377 -3.342 28.709 1.00 74.06 108 LYS A O 1
ATOM 795 N N . GLY A 1 109 ? -12.731 -4.708 28.021 1.00 71.94 109 GLY A N 1
ATOM 796 C CA . GLY A 1 109 ? -13.572 -5.868 27.712 1.00 71.94 109 GLY A CA 1
ATOM 797 C C . GLY A 1 109 ? -14.358 -5.822 26.400 1.00 71.94 109 GLY A C 1
ATOM 798 O O . GLY A 1 109 ? -15.177 -6.711 26.188 1.00 71.94 109 GLY A O 1
ATOM 799 N N . VAL A 1 110 ? -14.119 -4.853 25.509 1.00 78.62 110 VAL A N 1
ATOM 800 C CA . VAL A 1 110 ? -14.853 -4.751 24.238 1.00 78.62 110 VAL A CA 1
ATOM 801 C C . VAL A 1 110 ? -13.900 -4.842 23.049 1.00 78.62 110 VAL A C 1
ATOM 803 O O . VAL A 1 110 ? -13.304 -3.863 22.616 1.00 78.62 110 VAL A O 1
ATOM 806 N N . GLY A 1 111 ? -13.778 -6.052 22.495 1.00 82.19 111 GLY A N 1
ATOM 807 C CA . GLY A 1 111 ? -12.998 -6.312 21.281 1.00 82.19 111 GLY A CA 1
ATOM 808 C C . GLY A 1 111 ? -13.684 -5.803 20.009 1.00 82.19 111 GLY A C 1
ATOM 809 O O . GLY A 1 111 ? -14.653 -5.054 20.056 1.00 82.19 111 GLY A O 1
ATOM 810 N N . MET A 1 112 ? -13.235 -6.240 18.833 1.00 86.44 112 MET A N 1
ATOM 811 C CA . MET A 1 112 ? -13.803 -5.783 17.555 1.00 86.44 112 MET A CA 1
ATOM 812 C C . MET A 1 112 ? -15.226 -6.315 17.273 1.00 86.44 112 MET A C 1
ATOM 814 O O . MET A 1 112 ? -16.021 -5.645 16.618 1.00 86.44 112 MET A O 1
ATOM 818 N N . ASN A 1 113 ? -15.560 -7.499 17.798 1.00 85.00 113 ASN A N 1
ATOM 819 C CA . ASN A 1 113 ? -16.810 -8.220 17.505 1.00 85.00 113 ASN A CA 1
ATOM 820 C C . ASN A 1 113 ? -17.733 -8.390 18.725 1.00 85.00 113 ASN A C 1
ATOM 822 O O . ASN A 1 113 ? -18.769 -9.039 18.624 1.00 85.00 113 ASN A O 1
ATOM 826 N N . GLU A 1 114 ? -17.367 -7.821 19.873 1.00 86.56 114 GLU A N 1
ATOM 827 C CA . GLU A 1 114 ? -18.098 -8.029 21.127 1.00 86.56 114 GLU A CA 1
ATOM 828 C C . GLU A 1 114 ? -19.428 -7.240 21.147 1.00 86.56 114 GLU A C 1
ATOM 830 O O . GLU A 1 114 ? -19.462 -6.096 20.660 1.00 86.56 114 GLU A O 1
ATOM 835 N N . PRO A 1 115 ? -20.528 -7.789 21.695 1.00 86.94 115 PRO A N 1
ATOM 836 C CA . PRO A 1 115 ? -21.774 -7.053 21.885 1.00 86.94 115 PRO A CA 1
ATOM 837 C C . PRO A 1 115 ? -21.597 -5.818 22.780 1.00 86.94 115 PRO A C 1
ATOM 839 O O . PRO A 1 115 ? -21.037 -5.872 23.871 1.00 86.94 115 PRO A O 1
ATOM 842 N N . LEU A 1 116 ? -22.142 -4.693 22.311 1.00 86.81 116 LEU A N 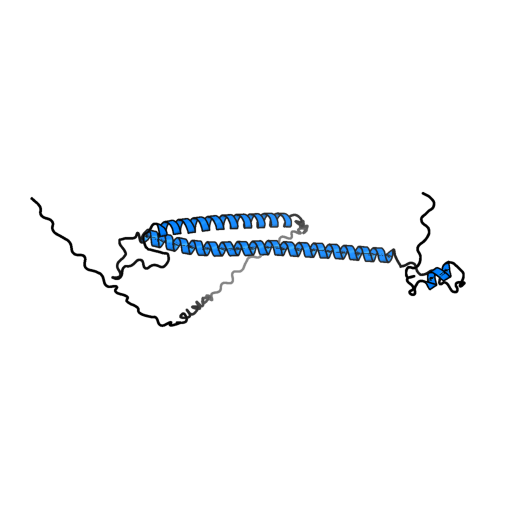1
ATOM 843 C CA . LEU A 1 116 ? -22.179 -3.407 23.025 1.00 86.81 116 LEU A CA 1
ATOM 844 C C . LEU A 1 116 ? -23.353 -3.284 24.009 1.00 86.81 116 LEU A C 1
ATOM 846 O O . LEU A 1 116 ? -23.548 -2.240 24.632 1.00 86.81 116 LEU A O 1
ATOM 850 N N . VAL A 1 117 ? -24.152 -4.339 24.107 1.00 88.38 117 VAL A N 1
ATOM 851 C CA . VAL A 1 117 ? -25.318 -4.430 24.980 1.00 88.38 117 VAL A CA 1
ATOM 852 C C . VAL A 1 117 ? -25.054 -5.452 26.076 1.00 88.38 117 VAL A C 1
ATOM 854 O O . VAL A 1 117 ? -24.244 -6.371 25.908 1.00 88.38 117 VAL A O 1
ATOM 857 N N . ASP A 1 118 ? -25.696 -5.257 27.217 1.00 86.62 118 ASP A N 1
ATOM 858 C CA . ASP A 1 118 ? -25.708 -6.232 28.299 1.00 86.62 118 ASP A CA 1
ATOM 859 C C . ASP A 1 118 ? -26.706 -7.376 28.023 1.00 86.62 118 ASP A C 1
ATOM 861 O O . ASP A 1 118 ? -27.324 -7.462 26.958 1.00 86.62 118 ASP A O 1
ATOM 865 N N . CYS A 1 119 ? -26.838 -8.297 28.979 1.00 86.00 119 CYS A N 1
ATOM 866 C CA . CYS A 1 119 ? -27.755 -9.433 28.873 1.00 86.00 119 CYS A CA 1
ATOM 867 C C . CYS A 1 119 ? -29.241 -9.048 28.935 1.00 86.00 119 CYS A C 1
ATOM 869 O O . CYS A 1 119 ? -30.084 -9.860 28.561 1.00 86.00 119 CYS A O 1
ATOM 871 N N . GLU A 1 120 ? -29.561 -7.834 29.382 1.00 87.31 120 GLU A N 1
ATOM 872 C CA . GLU A 1 120 ? -30.925 -7.305 29.440 1.00 87.31 120 GLU A CA 1
ATOM 873 C C . GLU A 1 120 ? -31.272 -6.460 28.198 1.00 87.31 120 GLU A C 1
ATOM 875 O O . GLU A 1 120 ? -32.431 -6.103 27.990 1.00 87.31 120 GLU A O 1
ATOM 880 N N . GLY A 1 121 ? -30.292 -6.200 27.325 1.00 86.56 121 GLY A N 1
ATOM 881 C CA . GLY A 1 121 ? -30.458 -5.444 26.085 1.00 86.56 121 GLY A CA 1
ATOM 882 C C . GLY A 1 121 ? -30.260 -3.936 26.244 1.00 86.56 121 GLY A C 1
ATOM 883 O O . GLY A 1 121 ? -30.577 -3.184 25.318 1.00 86.56 121 GLY A O 1
ATOM 884 N N . TYR A 1 122 ? -29.724 -3.485 27.377 1.00 87.19 122 TYR A N 1
ATOM 885 C CA . TYR A 1 122 ? -29.395 -2.088 27.617 1.00 87.19 122 TYR A CA 1
ATOM 886 C C . TYR A 1 122 ? -27.957 -1.761 27.182 1.00 87.19 122 TYR A C 1
ATOM 888 O O . TYR A 1 122 ? -27.087 -2.639 27.131 1.00 87.19 122 TYR A O 1
ATOM 896 N N . PRO A 1 123 ? -27.684 -0.494 26.817 1.00 87.69 123 PRO A N 1
ATOM 897 C CA . PRO A 1 123 ? -26.336 -0.050 26.493 1.00 87.69 123 PRO A CA 1
ATOM 898 C C . PRO A 1 123 ? -25.428 -0.185 27.720 1.00 87.69 123 PRO A C 1
ATOM 900 O O . PRO A 1 123 ? -25.757 0.310 28.798 1.00 87.69 123 PRO A O 1
ATOM 903 N N . ARG A 1 124 ? -24.270 -0.822 27.545 1.00 85.88 124 ARG A N 1
ATOM 904 C CA . ARG A 1 124 ? -23.260 -0.971 28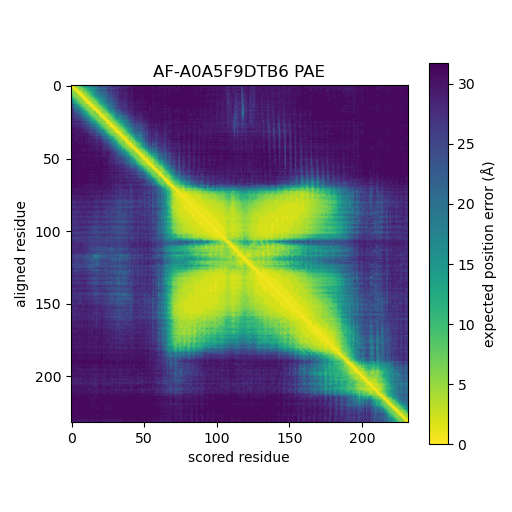.600 1.00 85.88 124 ARG A CA 1
ATOM 905 C C . ARG A 1 124 ? -22.801 0.389 29.133 1.00 85.88 124 ARG A C 1
ATOM 907 O O . ARG A 1 124 ? -22.355 1.234 28.362 1.00 85.88 124 ARG A O 1
ATOM 914 N N . ALA A 1 125 ? -22.903 0.590 30.447 1.00 84.31 125 ALA A N 1
ATOM 915 C CA . ALA A 1 125 ? -22.503 1.832 31.117 1.00 84.31 125 ALA A CA 1
ATOM 916 C C . ALA A 1 125 ? -21.004 1.880 31.470 1.00 84.31 125 ALA A C 1
ATOM 918 O O . ALA A 1 125 ? -20.469 2.939 31.784 1.00 84.31 125 ALA A O 1
ATOM 919 N N . ASP A 1 126 ? -20.329 0.733 31.438 1.00 83.19 126 ASP A N 1
ATOM 920 C CA . ASP A 1 126 ? -18.906 0.561 31.732 1.00 83.19 126 ASP A CA 1
ATOM 921 C C . ASP A 1 126 ? -17.983 0.996 30.581 1.00 83.19 126 ASP A C 1
ATOM 923 O O . ASP A 1 126 ? -16.781 1.166 30.788 1.00 83.19 126 ASP A O 1
ATOM 927 N N . VAL A 1 127 ? -18.535 1.198 29.382 1.00 85.00 127 VAL A N 1
ATOM 928 C CA . VAL A 1 127 ? -17.787 1.409 28.139 1.00 85.00 127 VAL A CA 1
ATOM 929 C C . VAL A 1 127 ? -18.329 2.627 27.399 1.00 85.00 127 VAL A C 1
ATOM 931 O O . VAL A 1 127 ? -19.541 2.825 27.312 1.00 85.00 127 VAL A O 1
ATOM 934 N N . ASP A 1 128 ? -17.443 3.423 26.798 1.00 89.56 128 ASP A N 1
ATOM 935 C CA . ASP A 1 128 ? -17.870 4.504 25.912 1.00 89.56 128 ASP A CA 1
ATOM 936 C C . ASP A 1 128 ? -18.213 3.948 24.523 1.00 89.56 128 ASP A C 1
ATOM 938 O O . ASP A 1 128 ? -17.381 3.842 23.615 1.00 89.56 128 ASP A O 1
ATOM 942 N N . LEU A 1 129 ? -19.493 3.621 24.354 1.00 87.75 129 LEU A N 1
ATOM 943 C CA . LEU A 1 129 ? -20.054 3.066 23.125 1.00 87.75 129 LEU A CA 1
ATOM 944 C C . LEU A 1 129 ? -19.812 3.937 21.892 1.00 87.75 129 LEU A C 1
ATOM 946 O O . LEU A 1 129 ? -19.694 3.405 20.785 1.00 87.75 129 LEU A O 1
ATOM 950 N N . TYR A 1 130 ? -19.755 5.260 22.058 1.00 91.19 130 TYR A N 1
ATOM 951 C CA . TYR A 1 130 ? -19.546 6.173 20.943 1.00 91.19 130 TYR A CA 1
ATOM 952 C C . TYR A 1 130 ? -18.123 6.038 20.401 1.00 91.19 130 TYR A C 1
ATOM 954 O O . TYR A 1 130 ? -17.929 5.874 19.191 1.00 91.19 130 TYR A O 1
ATOM 962 N N . GLN A 1 131 ? -17.138 6.023 21.299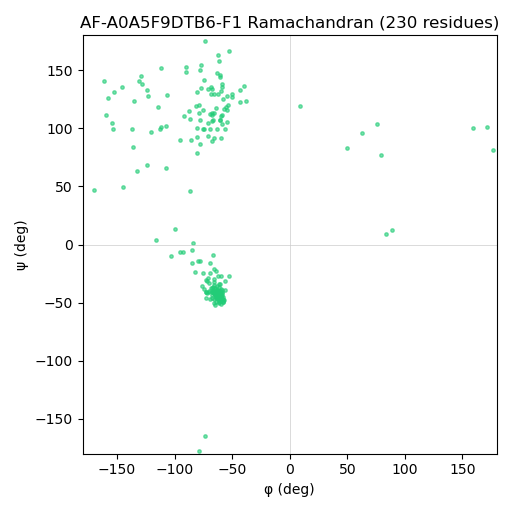 1.00 90.94 131 GLN A N 1
ATOM 963 C CA . GLN A 1 131 ? -15.742 5.805 20.933 1.00 90.94 131 GLN A CA 1
ATOM 964 C C . GLN A 1 131 ? -15.526 4.415 20.331 1.00 90.94 131 GLN A C 1
ATOM 966 O O . GLN A 1 131 ? -14.935 4.324 19.255 1.00 90.94 131 GLN A O 1
ATOM 971 N N . VAL A 1 132 ? -16.074 3.349 20.932 1.00 91.81 132 VAL A N 1
ATOM 972 C CA . VAL A 1 132 ? -15.943 1.991 20.367 1.00 91.81 132 VAL A CA 1
ATOM 973 C C . VAL A 1 132 ? -16.555 1.908 18.980 1.00 91.81 132 VAL A C 1
ATOM 975 O O . VAL A 1 132 ? -15.938 1.375 18.061 1.00 91.81 132 VAL A O 1
ATOM 978 N N . ARG A 1 133 ? -17.772 2.428 18.794 1.00 92.94 133 ARG A N 1
ATOM 979 C CA . ARG A 1 133 ? -18.457 2.355 17.501 1.00 92.94 133 ARG A CA 1
ATOM 980 C C . ARG A 1 133 ? -17.687 3.105 16.420 1.00 92.94 133 ARG A C 1
ATOM 982 O O . ARG A 1 133 ? -17.573 2.602 15.303 1.00 92.94 133 ARG A O 1
ATOM 989 N N . THR A 1 134 ? -17.145 4.268 16.767 1.00 94.31 134 THR A N 1
ATOM 990 C CA . THR A 1 134 ? -16.327 5.082 15.864 1.00 94.31 134 THR A CA 1
ATOM 991 C C . THR A 1 134 ? -15.022 4.368 15.521 1.00 94.31 134 THR A C 1
ATOM 993 O O . THR A 1 134 ? -14.730 4.181 14.344 1.00 94.31 134 THR A O 1
ATOM 996 N N . ALA A 1 135 ? -14.289 3.873 16.522 1.00 94.56 135 ALA A N 1
ATOM 997 C CA . ALA A 1 135 ? -13.048 3.130 16.315 1.00 94.56 135 ALA A CA 1
ATOM 998 C C . ALA A 1 135 ? -13.277 1.869 15.465 1.00 94.56 135 ALA A C 1
ATOM 1000 O O . ALA A 1 13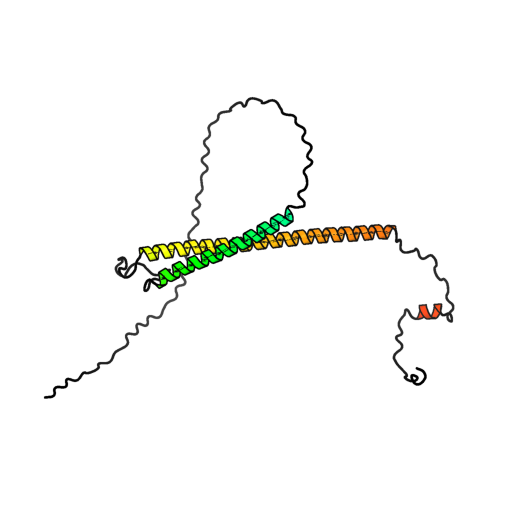5 ? -12.551 1.635 14.499 1.00 94.56 135 ALA A O 1
ATOM 1001 N N . ARG A 1 136 ? -14.341 1.099 15.740 1.00 94.19 136 ARG A N 1
ATOM 1002 C CA . ARG A 1 136 ? -14.704 -0.079 14.937 1.00 94.19 136 ARG A CA 1
ATOM 1003 C C . ARG A 1 136 ? -15.009 0.291 13.486 1.00 94.19 136 ARG A C 1
ATOM 1005 O O . ARG A 1 136 ? -14.555 -0.384 12.565 1.00 94.19 136 ARG A O 1
ATOM 1012 N N . HIS A 1 137 ? -15.780 1.353 13.269 1.00 95.50 137 HIS A N 1
ATOM 1013 C CA . HIS A 1 137 ? -16.087 1.814 11.919 1.00 95.50 137 HIS A CA 1
ATOM 1014 C C . HIS A 1 137 ? -14.816 2.229 11.168 1.00 95.50 137 HIS A C 1
ATOM 1016 O O . HIS A 1 137 ? -14.587 1.762 10.052 1.00 95.50 137 HIS A O 1
ATOM 1022 N N . ASN A 1 138 ? -13.959 3.021 11.814 1.00 96.31 138 ASN A N 1
ATOM 1023 C CA . ASN A 1 138 ? -12.701 3.490 11.242 1.00 96.31 138 ASN A CA 1
ATOM 1024 C C . ASN A 1 138 ? -11.779 2.327 10.873 1.00 96.31 138 ASN A C 1
ATOM 1026 O O . ASN A 1 138 ? -11.267 2.295 9.760 1.00 96.31 138 ASN A O 1
ATOM 1030 N N . ILE A 1 139 ? -11.615 1.337 11.757 1.00 95.88 139 ILE A N 1
ATOM 1031 C CA . ILE A 1 139 ? -10.797 0.147 11.483 1.00 95.88 139 ILE A CA 1
ATOM 1032 C C . ILE A 1 139 ? -11.310 -0.594 10.246 1.00 95.88 139 ILE A C 1
ATOM 1034 O O . ILE A 1 139 ? -10.510 -0.956 9.391 1.00 95.88 139 ILE A O 1
ATOM 1038 N N . ILE A 1 140 ? -12.625 -0.807 10.115 1.00 95.88 140 ILE A N 1
ATOM 1039 C CA . ILE A 1 140 ? -13.190 -1.514 8.953 1.00 95.88 140 ILE A CA 1
ATOM 1040 C C . ILE A 1 140 ? -12.920 -0.734 7.661 1.00 95.88 140 ILE A C 1
ATOM 1042 O O . ILE A 1 140 ? -12.514 -1.328 6.661 1.00 95.88 140 ILE A O 1
ATOM 1046 N N . CYS A 1 141 ? -13.119 0.586 7.674 1.00 96.62 141 CYS A N 1
ATOM 1047 C CA . CYS A 1 141 ? -12.836 1.443 6.524 1.00 96.62 141 CYS A CA 1
ATOM 1048 C C . CYS A 1 141 ? -11.348 1.394 6.146 1.00 96.62 141 CYS A C 1
ATOM 1050 O O . CYS A 1 141 ? -11.017 1.052 5.013 1.00 96.62 141 CYS A O 1
ATOM 1052 N N . LEU A 1 142 ? -10.458 1.596 7.119 1.00 97.31 142 LEU A N 1
ATOM 1053 C CA . LEU A 1 142 ? -9.010 1.568 6.913 1.00 97.31 142 LEU A CA 1
ATOM 1054 C C . LEU A 1 142 ? -8.504 0.197 6.450 1.00 97.31 142 LEU A C 1
ATOM 1056 O O . LEU A 1 142 ? -7.603 0.121 5.623 1.00 97.31 142 LEU A O 1
ATOM 1060 N N . GLN A 1 143 ? -9.091 -0.903 6.924 1.00 96.69 143 GLN A N 1
ATOM 1061 C CA . GLN A 1 143 ? -8.755 -2.247 6.444 1.00 96.69 143 GLN A CA 1
ATOM 1062 C C . GLN A 1 143 ? -9.151 -2.461 4.980 1.00 96.69 143 GLN A C 1
ATOM 1064 O O . GLN A 1 143 ? -8.467 -3.185 4.255 1.00 96.69 143 GLN A O 1
ATOM 1069 N N . ASN A 1 144 ? -10.257 -1.865 4.534 1.00 97.12 144 ASN A N 1
ATOM 10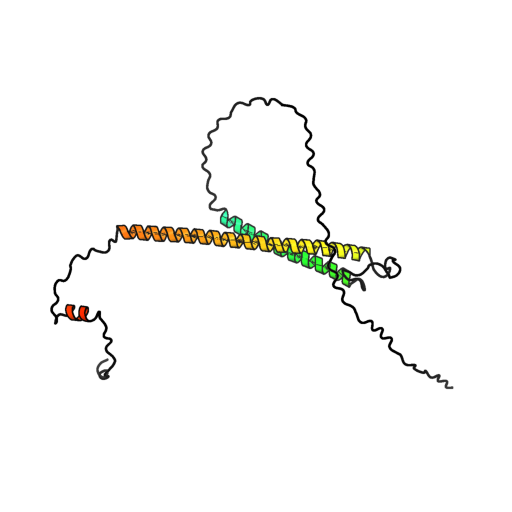70 C CA . ASN A 1 144 ? -10.643 -1.914 3.126 1.00 97.12 144 ASN A CA 1
ATOM 1071 C C . ASN A 1 144 ? -9.692 -1.073 2.272 1.00 97.12 144 ASN A C 1
ATOM 1073 O O . ASN A 1 144 ? -9.263 -1.539 1.216 1.00 97.12 144 ASN A O 1
ATOM 1077 N N . ASP A 1 145 ? -9.306 0.105 2.762 1.00 96.38 145 ASP A N 1
ATOM 1078 C CA . ASP A 1 145 ? -8.334 0.971 2.095 1.00 96.38 145 ASP A CA 1
ATOM 1079 C C . ASP A 1 145 ? -6.955 0.311 2.015 1.00 96.38 145 ASP A C 1
ATOM 1081 O O . ASP A 1 145 ? -6.330 0.321 0.960 1.00 96.38 145 ASP A O 1
ATOM 1085 N N . HIS A 1 146 ? -6.506 -0.351 3.085 1.00 97.38 146 HIS A N 1
ATOM 1086 C CA . HIS A 1 146 ? -5.263 -1.126 3.098 1.00 97.38 146 HIS A CA 1
ATOM 1087 C C . HIS A 1 146 ? -5.267 -2.212 2.020 1.00 97.38 146 HIS A C 1
ATOM 1089 O O . HIS A 1 146 ? -4.334 -2.298 1.223 1.00 97.38 146 HIS A O 1
ATOM 1095 N N . LYS A 1 147 ? -6.354 -2.988 1.920 1.00 97.25 147 LYS A N 1
ATOM 1096 C CA . LYS A 1 147 ? -6.520 -3.995 0.860 1.00 97.25 147 LYS A CA 1
ATOM 1097 C C . LYS A 1 147 ? -6.522 -3.368 -0.535 1.00 97.25 147 LYS A C 1
ATOM 1099 O O . LYS A 1 147 ? -6.012 -3.985 -1.467 1.00 97.25 147 LYS A O 1
ATOM 1104 N N . ALA A 1 148 ? -7.108 -2.182 -0.696 1.00 96.94 148 ALA A N 1
ATOM 1105 C CA . ALA A 1 148 ? -7.109 -1.468 -1.968 1.00 96.94 148 ALA A CA 1
ATOM 1106 C C . ALA A 1 148 ? -5.696 -0.995 -2.349 1.00 96.94 148 ALA A C 1
ATOM 1108 O O . ALA A 1 148 ? -5.264 -1.239 -3.473 1.00 96.94 148 ALA A O 1
ATOM 1109 N N . VAL A 1 149 ? -4.954 -0.404 -1.408 1.00 96.94 149 VAL A N 1
ATOM 1110 C CA . VAL A 1 149 ? -3.568 0.043 -1.617 1.00 96.94 149 VAL A CA 1
ATOM 1111 C C . VAL A 1 149 ? -2.650 -1.139 -1.927 1.00 96.94 149 VAL A C 1
ATOM 1113 O O . VAL A 1 149 ? -1.855 -1.058 -2.856 1.00 96.94 149 VAL A O 1
ATOM 1116 N N . MET A 1 150 ? -2.797 -2.269 -1.231 1.00 96.44 150 MET A N 1
ATOM 1117 C CA . MET A 1 150 ? -2.013 -3.475 -1.522 1.00 96.44 150 MET A CA 1
ATOM 1118 C C . MET A 1 150 ? -2.213 -3.964 -2.962 1.00 96.44 150 MET A C 1
ATOM 1120 O O . MET A 1 150 ? -1.234 -4.242 -3.651 1.00 96.44 150 MET A O 1
ATOM 1124 N N . LYS A 1 151 ? -3.458 -3.983 -3.455 1.00 97.19 151 LYS A N 1
ATOM 1125 C CA . LYS A 1 151 ? -3.744 -4.327 -4.857 1.00 97.19 151 LYS A CA 1
ATOM 1126 C C . LYS A 1 151 ? -3.116 -3.339 -5.838 1.00 97.19 151 LYS A C 1
ATOM 1128 O O . LYS A 1 151 ? -2.568 -3.757 -6.849 1.00 97.19 151 LYS A O 1
ATOM 1133 N N . GLN A 1 152 ? -3.152 -2.043 -5.531 1.00 95.25 152 GLN A N 1
ATOM 1134 C CA . GLN A 1 152 ? -2.523 -1.021 -6.373 1.00 95.25 152 GLN A CA 1
ATOM 1135 C C . GLN A 1 152 ? -1.002 -1.201 -6.452 1.00 95.25 152 GLN A C 1
ATOM 1137 O O . GLN A 1 152 ? -0.429 -1.064 -7.530 1.00 95.25 152 GLN A O 1
ATOM 1142 N N . VAL A 1 153 ? -0.350 -1.561 -5.340 1.00 95.75 153 VAL A N 1
ATOM 1143 C CA . VAL A 1 153 ? 1.090 -1.872 -5.324 1.00 95.75 153 VAL A CA 1
ATOM 1144 C C . VAL A 1 153 ? 1.393 -3.086 -6.206 1.00 95.75 153 VAL A C 1
ATOM 1146 O O . VAL A 1 153 ? 2.313 -3.034 -7.021 1.00 95.75 153 VAL A O 1
ATOM 1149 N N . GLU A 1 154 ? 0.610 -4.161 -6.082 1.00 95.56 154 GLU A N 1
ATOM 1150 C CA . GLU A 1 154 ? 0.746 -5.359 -6.924 1.00 95.56 154 GLU A CA 1
ATOM 1151 C C . GLU A 1 154 ? 0.595 -5.021 -8.416 1.00 95.56 154 GLU A C 1
ATOM 1153 O O . GLU A 1 154 ? 1.420 -5.420 -9.240 1.00 95.56 154 GLU A O 1
ATOM 1158 N N . GLU A 1 155 ? -0.428 -4.240 -8.769 1.00 94.69 155 GLU A N 1
ATOM 1159 C CA . GLU A 1 155 ? -0.684 -3.800 -10.141 1.00 94.69 155 GLU A CA 1
ATOM 1160 C C . GLU A 1 155 ? 0.454 -2.933 -10.692 1.00 94.69 155 GLU A C 1
ATOM 1162 O O . GLU A 1 155 ? 0.918 -3.177 -11.808 1.00 94.69 155 GLU A O 1
ATOM 1167 N N . ALA A 1 156 ? 0.940 -1.958 -9.922 1.00 93.06 156 ALA A N 1
ATOM 1168 C CA . ALA A 1 156 ? 2.021 -1.070 -10.342 1.00 93.06 156 ALA A CA 1
ATOM 1169 C C . ALA A 1 156 ? 3.338 -1.835 -10.573 1.00 93.06 156 ALA A C 1
ATOM 1171 O O . ALA A 1 156 ? 4.020 -1.620 -11.578 1.00 93.06 156 ALA A O 1
ATOM 1172 N N . LEU A 1 157 ? 3.662 -2.799 -9.703 1.00 93.56 157 LEU A N 1
ATOM 1173 C CA . LEU A 1 157 ? 4.831 -3.668 -9.876 1.00 93.56 157 LEU A CA 1
ATOM 1174 C C . LEU A 1 157 ? 4.699 -4.567 -11.110 1.00 93.56 157 LEU A C 1
ATOM 1176 O O . LEU A 1 157 ? 5.650 -4.708 -11.883 1.00 93.56 157 LEU A O 1
ATOM 1180 N N . HIS A 1 158 ? 3.519 -5.147 -11.340 1.00 93.81 158 HIS A N 1
ATOM 1181 C CA . HIS A 1 158 ? 3.266 -5.932 -12.547 1.00 93.81 158 HIS A CA 1
ATOM 1182 C C . HIS A 1 158 ? 3.405 -5.092 -13.818 1.00 93.81 158 HIS A C 1
ATOM 1184 O O . HIS A 1 158 ? 3.978 -5.571 -14.797 1.00 93.81 158 HIS A O 1
ATOM 1190 N N . GLN A 1 159 ? 2.935 -3.844 -13.812 1.00 91.25 159 GLN A N 1
ATOM 1191 C CA . GLN A 1 159 ? 3.080 -2.932 -14.948 1.00 91.25 159 GLN A CA 1
ATOM 1192 C C . GLN A 1 159 ? 4.547 -2.600 -15.233 1.00 91.25 159 GLN A C 1
ATOM 1194 O O . GLN A 1 159 ? 4.962 -2.638 -16.396 1.00 91.25 159 GLN A O 1
ATOM 1199 N N . LEU A 1 160 ? 5.342 -2.330 -14.192 1.00 91.56 160 LEU A N 1
ATOM 1200 C CA . LEU A 1 160 ? 6.774 -2.064 -14.329 1.00 91.56 160 LEU A CA 1
ATOM 1201 C C . LEU A 1 160 ? 7.494 -3.262 -14.967 1.00 91.56 160 LEU A C 1
ATOM 1203 O O . LEU A 1 160 ? 8.140 -3.119 -16.007 1.00 91.56 160 LEU A O 1
ATOM 1207 N N . HIS A 1 161 ? 7.285 -4.462 -14.419 1.00 91.12 161 HIS A N 1
ATOM 1208 C CA . HIS A 1 161 ? 7.909 -5.686 -14.927 1.00 91.12 161 HIS A CA 1
ATOM 1209 C C . HIS A 1 161 ? 7.422 -6.074 -16.329 1.00 91.12 161 HIS A C 1
ATOM 1211 O O . HIS A 1 161 ? 8.209 -6.548 -17.151 1.00 91.12 161 HIS A O 1
ATOM 1217 N N . ALA A 1 162 ? 6.139 -5.867 -16.638 1.00 91.75 162 ALA A N 1
ATOM 1218 C CA . ALA A 1 162 ? 5.608 -6.104 -17.977 1.00 91.75 162 ALA A CA 1
ATOM 1219 C C . ALA A 1 162 ? 6.298 -5.197 -19.009 1.00 91.75 162 ALA A C 1
ATOM 1221 O O . ALA A 1 162 ? 6.704 -5.671 -20.073 1.00 91.75 162 ALA A O 1
ATOM 1222 N N . ARG A 1 163 ? 6.509 -3.919 -18.666 1.00 87.69 163 ARG A N 1
ATOM 1223 C CA . ARG A 1 163 ? 7.234 -2.962 -19.514 1.00 87.69 163 ARG A CA 1
ATOM 1224 C C . ARG A 1 163 ? 8.716 -3.288 -19.649 1.00 87.69 163 ARG A C 1
ATOM 1226 O O . ARG A 1 163 ? 9.277 -3.099 -20.727 1.00 87.69 163 ARG A O 1
ATOM 1233 N N . ASP A 1 164 ? 9.361 -3.768 -18.589 1.00 88.00 164 ASP A N 1
ATOM 1234 C CA . ASP A 1 164 ? 10.740 -4.264 -18.648 1.00 88.00 164 ASP A CA 1
ATOM 1235 C C . ASP A 1 164 ? 10.883 -5.437 -19.609 1.00 88.00 164 ASP A C 1
ATOM 1237 O O . ASP A 1 164 ? 11.742 -5.410 -20.493 1.00 88.00 164 ASP A O 1
ATOM 1241 N N . LYS A 1 165 ? 9.994 -6.425 -19.494 1.00 91.19 165 LYS A N 1
ATOM 1242 C CA . LYS A 1 165 ? 10.004 -7.608 -20.352 1.00 91.19 165 LYS A CA 1
ATOM 1243 C C . LYS A 1 165 ? 9.744 -7.262 -21.816 1.00 91.19 165 LYS A C 1
ATOM 1245 O O . LYS A 1 165 ? 10.401 -7.812 -22.696 1.00 91.19 165 LYS A O 1
ATOM 1250 N N . GLU A 1 166 ? 8.808 -6.354 -22.090 1.00 89.56 166 GLU A N 1
ATOM 1251 C CA . GLU A 1 166 ? 8.531 -5.902 -23.455 1.00 89.56 166 GLU A CA 1
ATOM 1252 C C . GLU A 1 166 ? 9.735 -5.175 -24.060 1.00 89.56 166 GLU A C 1
ATOM 1254 O O . GLU A 1 166 ? 10.129 -5.480 -25.187 1.00 89.56 166 GLU A O 1
ATOM 1259 N N . LYS A 1 167 ? 10.351 -4.253 -23.310 1.00 89.06 167 LYS A N 1
ATOM 1260 C CA . LYS A 1 167 ? 11.551 -3.548 -23.770 1.00 89.06 167 LYS A CA 1
ATOM 1261 C C . LYS A 1 167 ? 12.686 -4.535 -24.046 1.00 89.06 167 LYS A C 1
ATOM 1263 O O . LYS A 1 167 ? 13.246 -4.521 -25.133 1.00 89.06 167 LYS A O 1
ATOM 1268 N N . GLN A 1 168 ? 12.947 -5.454 -23.118 1.00 89.62 168 GLN A N 1
ATOM 1269 C CA . GLN A 1 168 ? 13.974 -6.479 -23.292 1.00 89.62 168 GLN A CA 1
ATOM 1270 C C . GLN A 1 168 ? 13.706 -7.356 -24.525 1.00 89.62 168 GLN A C 1
ATOM 1272 O O . GLN A 1 168 ? 14.631 -7.671 -25.268 1.00 89.62 168 GLN A O 1
ATOM 1277 N N . ALA A 1 169 ? 12.451 -7.741 -24.777 1.00 91.31 169 ALA A N 1
ATOM 1278 C CA . ALA A 1 169 ? 12.088 -8.521 -25.958 1.00 91.31 169 ALA A CA 1
ATOM 1279 C C . ALA A 1 169 ? 12.305 -7.744 -27.267 1.00 91.31 169 ALA A C 1
ATOM 1281 O O . ALA A 1 169 ? 12.764 -8.331 -28.247 1.00 91.31 169 ALA A O 1
ATOM 1282 N N . ARG A 1 170 ? 12.008 -6.437 -27.283 1.00 90.50 170 ARG A N 1
ATOM 1283 C CA . ARG A 1 170 ? 12.278 -5.555 -28.430 1.00 90.50 170 ARG A CA 1
ATOM 1284 C C . ARG A 1 170 ? 13.777 -5.430 -28.686 1.00 90.50 170 ARG A C 1
ATOM 1286 O O . ARG A 1 170 ? 14.202 -5.702 -29.804 1.00 90.50 170 ARG A O 1
ATOM 1293 N N . ASP A 1 171 ? 14.553 -5.139 -27.644 1.00 91.31 171 ASP A N 1
ATOM 1294 C CA . ASP A 1 171 ? 16.010 -4.997 -27.721 1.00 91.31 171 ASP A CA 1
ATOM 1295 C C . ASP A 1 171 ? 16.659 -6.314 -28.210 1.00 91.31 171 ASP A C 1
ATOM 1297 O O . ASP A 1 171 ? 17.521 -6.308 -29.087 1.00 91.31 171 ASP A O 1
ATOM 1301 N N . MET A 1 172 ? 16.192 -7.475 -27.725 1.00 90.75 172 MET A N 1
ATOM 1302 C CA . MET A 1 172 ? 16.655 -8.788 -28.203 1.00 90.75 172 MET A CA 1
ATOM 1303 C C . MET A 1 172 ? 16.261 -9.070 -29.660 1.00 90.75 172 MET A C 1
ATOM 1305 O O . MET A 1 172 ? 17.049 -9.650 -30.408 1.00 90.75 172 MET A O 1
ATOM 1309 N N . ALA A 1 173 ? 15.052 -8.688 -30.080 1.00 91.50 173 ALA A N 1
ATOM 1310 C CA . ALA A 1 173 ? 14.602 -8.873 -31.459 1.00 91.50 173 ALA A CA 1
ATOM 1311 C C . ALA A 1 173 ? 15.376 -7.977 -32.438 1.00 91.50 173 ALA A C 1
ATOM 1313 O O . ALA A 1 173 ? 15.684 -8.414 -33.548 1.00 91.50 173 ALA A O 1
ATOM 1314 N N . GLU A 1 174 ? 15.703 -6.751 -32.033 1.00 92.12 174 GLU A N 1
ATOM 1315 C CA . GLU A 1 174 ? 16.550 -5.829 -32.790 1.00 92.12 174 GLU A CA 1
ATOM 1316 C C . GLU A 1 174 ? 17.976 -6.367 -32.910 1.00 92.12 174 GLU A C 1
ATOM 1318 O O . GLU A 1 174 ? 18.440 -6.582 -34.029 1.00 92.12 174 GLU A O 1
ATOM 1323 N N . ALA A 1 175 ? 18.604 -6.745 -31.793 1.00 91.38 175 ALA A N 1
ATOM 1324 C CA . ALA A 1 175 ? 19.933 -7.357 -31.796 1.00 91.38 175 ALA A CA 1
ATOM 1325 C C . ALA A 1 175 ? 19.989 -8.626 -32.668 1.00 91.38 175 ALA A C 1
ATOM 1327 O O . ALA A 1 175 ? 20.950 -8.852 -33.406 1.00 91.38 175 ALA A O 1
ATOM 1328 N N . HIS A 1 176 ? 18.939 -9.453 -32.643 1.00 90.31 176 HIS A N 1
ATOM 1329 C CA . HIS A 1 176 ? 18.849 -10.626 -33.513 1.00 90.31 176 HIS A CA 1
ATOM 1330 C C . HIS A 1 176 ? 18.732 -10.243 -34.999 1.00 90.31 176 HIS A C 1
ATOM 1332 O O . HIS A 1 176 ? 19.355 -10.880 -35.852 1.00 90.31 176 HIS A O 1
ATOM 1338 N N . ARG A 1 177 ? 17.946 -9.212 -35.340 1.00 90.88 177 ARG A N 1
ATOM 1339 C CA . ARG A 1 177 ? 17.834 -8.710 -36.722 1.00 90.88 177 ARG A CA 1
ATOM 1340 C C . ARG A 1 177 ? 19.162 -8.151 -37.225 1.00 90.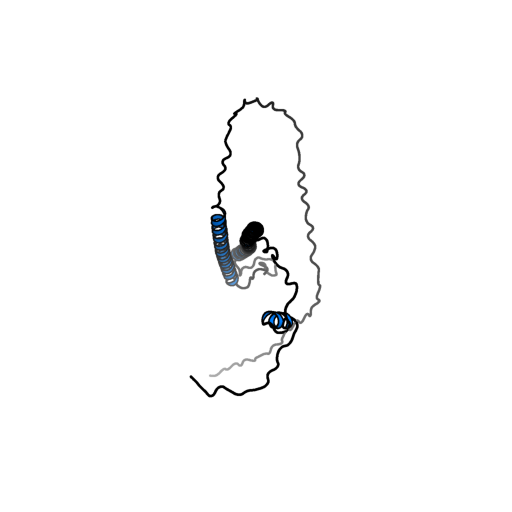88 177 ARG A C 1
ATOM 1342 O O . ARG A 1 177 ? 19.538 -8.457 -38.354 1.00 90.88 177 ARG A O 1
ATOM 1349 N N . GLU A 1 178 ? 19.879 -7.396 -36.398 1.00 89.44 178 GLU A N 1
ATOM 1350 C CA . GLU A 1 178 ? 21.213 -6.873 -36.714 1.00 89.44 178 GLU A CA 1
ATOM 1351 C C . GLU A 1 178 ? 22.240 -7.996 -36.899 1.00 89.44 178 GLU A C 1
ATOM 1353 O O . GLU A 1 178 ? 23.000 -8.001 -37.867 1.00 89.44 178 GLU A O 1
ATOM 1358 N N . ALA A 1 179 ? 22.225 -9.015 -36.036 1.00 88.50 179 ALA A N 1
ATOM 1359 C CA . ALA A 1 179 ? 23.088 -10.182 -36.200 1.00 88.50 179 ALA A CA 1
ATOM 1360 C C . ALA A 1 179 ? 22.798 -10.927 -37.518 1.00 88.50 179 ALA A C 1
ATOM 1362 O O . ALA A 1 179 ? 23.719 -11.366 -38.213 1.00 88.50 179 ALA A O 1
ATOM 1363 N N . MET A 1 180 ? 21.521 -11.048 -37.896 1.00 87.12 180 MET A N 1
ATOM 1364 C CA . MET A 1 180 ? 21.119 -11.697 -39.144 1.00 87.12 180 MET A CA 1
ATOM 1365 C C . MET A 1 180 ? 21.504 -10.872 -40.379 1.00 87.12 180 MET A C 1
ATOM 1367 O O . MET A 1 180 ? 21.984 -11.445 -41.358 1.00 87.12 180 MET A O 1
ATOM 1371 N N . SER A 1 181 ? 21.358 -9.543 -40.335 1.00 84.75 181 SER A N 1
ATOM 1372 C CA . SER A 1 181 ? 21.773 -8.660 -41.432 1.00 84.75 181 SER A CA 1
ATOM 1373 C C . SER A 1 181 ? 23.294 -8.665 -41.616 1.00 84.75 181 SER A C 1
ATOM 1375 O O . SER A 1 181 ? 23.764 -8.783 -42.748 1.00 84.75 181 SER A O 1
ATOM 1377 N N . HIS A 1 182 ? 24.070 -8.661 -40.526 1.00 80.12 182 HIS A N 1
ATOM 1378 C CA . HIS A 1 182 ? 25.524 -8.831 -40.576 1.00 80.12 182 HIS A CA 1
ATOM 1379 C C . HIS A 1 182 ? 25.927 -10.175 -41.182 1.00 80.12 182 HIS A C 1
ATOM 1381 O O . HIS A 1 182 ? 26.856 -10.226 -41.989 1.00 80.12 182 HIS A O 1
ATOM 1387 N N . ARG A 1 183 ? 25.218 -11.258 -40.843 1.00 80.19 183 ARG A N 1
ATOM 1388 C CA . ARG A 1 183 ? 25.488 -12.593 -41.391 1.00 80.19 183 ARG A CA 1
ATOM 1389 C C . ARG A 1 183 ? 25.188 -12.678 -42.890 1.00 80.19 183 ARG A C 1
ATOM 1391 O O . ARG A 1 183 ? 25.978 -13.262 -43.624 1.00 80.19 183 ARG A O 1
ATOM 1398 N N . LEU A 1 184 ? 24.094 -12.073 -43.355 1.00 73.69 184 LEU A N 1
ATOM 1399 C CA . LEU A 1 184 ? 23.757 -11.995 -44.784 1.00 73.69 184 LEU A CA 1
ATOM 1400 C C . LEU A 1 184 ? 24.754 -11.110 -45.550 1.00 73.69 184 LEU A C 1
ATOM 1402 O O . LEU A 1 184 ? 25.262 -11.520 -46.589 1.00 73.69 184 LEU A O 1
ATOM 1406 N N . GLY A 1 185 ? 25.125 -9.952 -44.993 1.00 64.19 185 GLY A N 1
ATOM 1407 C CA . GLY A 1 185 ? 26.142 -9.066 -45.570 1.00 64.19 185 GLY A CA 1
ATOM 1408 C C . GLY A 1 185 ? 27.555 -9.665 -45.588 1.00 64.19 185 GLY A C 1
ATOM 1409 O O . GLY A 1 185 ? 28.338 -9.364 -46.490 1.00 64.19 185 GLY A O 1
ATOM 1410 N N . GLN A 1 186 ? 27.887 -10.541 -44.631 1.00 60.16 186 GLN A N 1
ATOM 1411 C CA . GLN A 1 186 ? 29.105 -11.356 -44.676 1.00 60.16 186 GLN A CA 1
ATOM 1412 C C . GLN A 1 186 ? 29.006 -12.472 -45.711 1.00 60.16 186 GLN A C 1
ATOM 1414 O O . GLN A 1 186 ? 29.980 -12.683 -46.419 1.00 60.16 186 GLN A O 1
ATOM 1419 N N . SER A 1 187 ? 27.867 -13.154 -45.847 1.00 55.72 187 SER A N 1
ATOM 1420 C CA . SER A 1 187 ? 27.703 -14.258 -46.804 1.00 55.72 187 SER A CA 1
ATOM 1421 C C . SER A 1 187 ? 27.898 -13.820 -48.263 1.00 55.72 187 SER A C 1
ATOM 1423 O O . SER A 1 187 ? 28.470 -14.573 -49.043 1.00 55.72 187 SER A O 1
ATOM 1425 N N . GLU A 1 188 ? 27.516 -12.590 -48.619 1.00 58.88 188 GLU A N 1
ATOM 1426 C CA . GLU A 1 188 ? 27.762 -12.003 -49.952 1.00 58.88 188 GLU A CA 1
ATOM 1427 C C . GLU A 1 188 ? 29.252 -11.691 -50.212 1.00 58.88 188 GLU A C 1
ATOM 1429 O O . GLU A 1 188 ? 29.702 -11.640 -51.354 1.00 58.88 188 GLU A O 1
ATOM 1434 N N . ARG A 1 189 ? 30.050 -11.494 -49.152 1.00 54.75 189 ARG A N 1
ATOM 1435 C CA . ARG A 1 189 ? 31.497 -11.206 -49.232 1.00 54.75 189 ARG A CA 1
ATOM 1436 C C . ARG A 1 189 ? 32.373 -12.421 -48.889 1.00 54.75 189 ARG A C 1
ATOM 1438 O O . ARG A 1 189 ? 33.581 -12.396 -49.099 1.00 54.75 189 ARG A O 1
ATOM 1445 N N . SER A 1 190 ? 31.752 -13.475 -48.372 1.00 58.38 190 SER A N 1
ATOM 1446 C CA . SER A 1 190 ? 32.329 -14.736 -47.921 1.00 58.38 190 SER A CA 1
ATOM 1447 C C . SER A 1 190 ? 31.499 -15.881 -48.507 1.00 58.38 190 SER A C 1
ATOM 1449 O O . SER A 1 190 ? 30.926 -16.697 -47.781 1.00 58.38 190 SER A O 1
ATOM 1451 N N . SER A 1 191 ? 31.473 -15.993 -49.838 1.00 60.06 191 SER A N 1
ATOM 1452 C CA . SER A 1 191 ? 31.386 -17.330 -50.430 1.00 60.06 191 SER A CA 1
ATOM 1453 C C . SER A 1 191 ? 32.476 -18.162 -49.750 1.00 60.06 191 SER A C 1
ATOM 1455 O O . SER A 1 191 ? 33.625 -17.700 -49.749 1.00 60.06 191 SER A O 1
ATOM 1457 N N . PRO A 1 192 ? 32.189 -19.346 -49.168 1.00 64.31 192 PRO A N 1
ATOM 1458 C CA . PRO A 1 192 ? 33.277 -20.248 -48.816 1.00 64.31 192 PRO A CA 1
ATOM 1459 C C . PRO A 1 192 ? 34.147 -20.371 -50.075 1.00 64.31 192 PRO A C 1
ATOM 1461 O O . PRO A 1 192 ? 33.576 -20.517 -51.166 1.00 64.31 192 PRO A O 1
ATOM 1464 N N . PRO A 1 193 ? 35.478 -20.180 -49.985 1.00 66.12 193 PRO A N 1
ATOM 1465 C CA . PRO A 1 193 ? 36.318 -20.217 -51.169 1.00 66.12 193 PRO A CA 1
ATOM 1466 C C . PRO A 1 193 ? 36.030 -21.536 -51.873 1.00 66.12 193 PRO A C 1
ATOM 1468 O O . PRO A 1 193 ? 36.141 -22.605 -51.267 1.00 66.12 193 PRO A O 1
ATOM 1471 N N . GLN A 1 194 ? 35.570 -21.454 -53.122 1.00 67.50 194 GLN A N 1
ATOM 1472 C CA . GLN A 1 194 ? 35.339 -22.649 -53.914 1.00 67.50 194 GLN A CA 1
ATOM 1473 C C . GLN A 1 194 ? 36.649 -23.429 -53.908 1.00 67.50 194 GLN A C 1
ATOM 1475 O O . GLN A 1 194 ? 37.706 -22.852 -54.171 1.00 67.50 194 GLN A O 1
ATOM 1480 N N . ALA A 1 195 ? 36.593 -24.713 -53.546 1.00 68.75 195 ALA A N 1
ATOM 1481 C CA . ALA A 1 195 ? 37.776 -25.558 -53.532 1.00 68.75 195 ALA A CA 1
ATOM 1482 C C . ALA A 1 195 ? 38.427 -25.496 -54.922 1.00 68.75 195 ALA A C 1
ATOM 1484 O O . ALA A 1 195 ? 37.896 -26.034 -55.892 1.00 68.75 195 ALA A O 1
ATOM 1485 N N . PHE A 1 196 ? 39.547 -24.778 -55.017 1.00 74.88 196 PHE A N 1
ATOM 1486 C CA . PHE A 1 196 ? 40.199 -24.465 -56.288 1.00 74.88 196 PHE A CA 1
ATOM 1487 C C . PHE A 1 196 ? 41.031 -25.640 -56.809 1.00 74.88 196 PHE A C 1
ATOM 1489 O O . PHE A 1 196 ? 41.432 -25.657 -57.969 1.00 74.88 196 PHE A O 1
ATOM 1496 N N . ALA A 1 197 ? 41.288 -26.631 -55.955 1.00 73.38 197 ALA A N 1
ATOM 1497 C CA . ALA A 1 197 ? 42.050 -27.815 -56.292 1.00 73.38 197 ALA A CA 1
ATOM 1498 C C . ALA A 1 197 ? 41.501 -29.036 -55.550 1.00 73.38 197 ALA A C 1
ATOM 1500 O O . ALA A 1 197 ? 41.226 -28.992 -54.350 1.00 73.38 197 ALA A O 1
ATOM 1501 N N . ARG A 1 198 ? 41.374 -30.145 -56.280 1.00 72.94 198 ARG A N 1
ATOM 1502 C CA . ARG A 1 198 ? 41.176 -31.482 -55.716 1.00 72.94 198 ARG A CA 1
ATOM 1503 C C . ARG A 1 198 ? 42.491 -32.233 -55.876 1.00 72.94 198 ARG A C 1
ATOM 1505 O O . ARG A 1 198 ? 43.070 -32.242 -56.960 1.00 72.94 198 ARG A O 1
ATOM 1512 N N . VAL A 1 199 ? 42.986 -32.818 -54.792 1.00 76.88 199 VAL A N 1
ATOM 1513 C CA . VAL A 1 199 ? 44.222 -33.604 -54.812 1.00 76.88 199 VAL A CA 1
ATOM 1514 C C . VAL A 1 199 ? 43.895 -34.979 -55.394 1.00 76.88 199 VAL A C 1
ATOM 1516 O O . VAL A 1 199 ? 43.139 -35.734 -54.791 1.00 76.88 199 VAL A O 1
ATOM 1519 N N . ASN A 1 200 ? 44.425 -35.286 -56.580 1.00 75.12 200 ASN A N 1
ATOM 1520 C CA . ASN A 1 200 ? 44.118 -36.535 -57.291 1.00 75.12 200 ASN A CA 1
ATOM 1521 C C . ASN A 1 200 ? 44.956 -37.734 -56.809 1.00 75.12 200 ASN A C 1
ATOM 1523 O O . ASN A 1 200 ? 44.534 -38.874 -56.974 1.00 75.12 200 ASN A O 1
ATOM 1527 N N . SER A 1 201 ? 46.128 -37.496 -56.213 1.00 75.44 201 SER A N 1
ATOM 1528 C CA . SER A 1 201 ? 47.008 -38.546 -55.689 1.00 75.44 201 SER A CA 1
ATOM 1529 C C . SER A 1 201 ? 48.008 -37.970 -54.690 1.00 75.44 201 SER A C 1
ATOM 1531 O O . SER A 1 201 ? 48.560 -36.895 -54.925 1.00 75.44 201 SER A O 1
ATOM 1533 N N . VAL A 1 202 ? 48.282 -38.703 -53.612 1.00 75.75 202 VAL A N 1
ATOM 1534 C CA . VAL A 1 202 ? 49.334 -38.386 -52.636 1.00 75.75 202 VAL A CA 1
ATOM 1535 C C . VAL A 1 202 ? 50.257 -39.595 -52.536 1.00 75.75 202 VAL A C 1
ATOM 1537 O O . VAL A 1 202 ? 49.777 -40.722 -52.434 1.00 75.75 202 VAL A O 1
ATOM 1540 N N . SER A 1 203 ? 51.572 -39.378 -52.585 1.00 77.81 203 SER A N 1
ATOM 1541 C CA . SER A 1 203 ? 52.545 -40.457 -52.393 1.00 77.81 203 SER A CA 1
ATOM 1542 C C . SER A 1 203 ? 52.517 -40.951 -50.939 1.00 77.81 203 SER A C 1
ATOM 1544 O O . SER A 1 203 ? 52.511 -40.111 -50.034 1.00 77.81 203 SER A O 1
ATOM 1546 N N . PRO A 1 204 ? 52.538 -42.275 -50.697 1.00 73.44 204 PRO A N 1
ATOM 1547 C CA . PRO A 1 204 ? 52.360 -42.851 -49.360 1.00 73.44 204 PRO A CA 1
ATOM 1548 C C . PRO A 1 204 ? 53.447 -42.442 -48.351 1.00 73.44 204 PRO A C 1
ATOM 1550 O O . PRO A 1 204 ? 53.146 -42.326 -47.170 1.00 73.44 204 PRO A O 1
ATOM 1553 N N . ASP A 1 205 ? 54.660 -42.117 -48.811 1.00 76.38 205 ASP A N 1
ATOM 1554 C CA . ASP A 1 205 ? 55.794 -41.730 -47.950 1.00 76.38 205 ASP A CA 1
ATOM 1555 C C . ASP A 1 205 ? 56.032 -40.208 -47.862 1.00 76.38 205 ASP A C 1
ATOM 1557 O O . ASP A 1 205 ? 57.083 -39.748 -47.419 1.00 76.38 205 ASP A O 1
ATOM 1561 N N . SER A 1 206 ? 55.077 -39.391 -48.318 1.00 75.12 206 SER A N 1
ATOM 1562 C CA . SER A 1 206 ? 55.174 -37.927 -48.242 1.00 75.12 206 SER A CA 1
ATOM 1563 C C . SER A 1 206 ? 54.568 -37.393 -46.936 1.00 75.12 206 SER A C 1
ATOM 1565 O O . SER A 1 206 ? 53.558 -37.933 -46.474 1.00 75.12 206 SER A O 1
ATOM 1567 N N . PRO A 1 207 ? 55.077 -36.282 -46.364 1.00 78.81 207 PRO A N 1
ATOM 1568 C CA . PRO A 1 207 ? 54.474 -35.628 -45.196 1.00 78.81 207 PRO A CA 1
ATOM 1569 C C . PRO A 1 207 ? 52.979 -35.297 -45.368 1.00 78.81 207 PRO A C 1
ATOM 1571 O O . PRO A 1 207 ? 52.233 -35.297 -44.390 1.00 78.81 207 PRO A O 1
ATOM 1574 N N . ALA A 1 208 ? 52.507 -35.088 -46.603 1.00 75.50 208 ALA A N 1
ATOM 1575 C CA . ALA A 1 208 ? 51.083 -34.904 -46.891 1.00 75.50 208 ALA A CA 1
ATOM 1576 C C . ALA A 1 208 ? 50.254 -36.202 -46.749 1.00 75.50 208 ALA A C 1
ATOM 1578 O O . ALA A 1 208 ? 49.086 -36.138 -46.374 1.00 75.50 208 ALA A O 1
ATOM 1579 N N . GLY A 1 209 ? 50.842 -37.373 -47.020 1.00 73.81 209 GLY A N 1
ATOM 1580 C 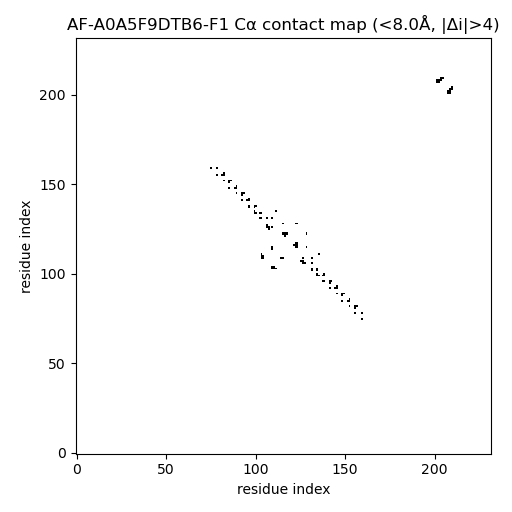CA . GLY A 1 209 ? 50.184 -38.681 -46.894 1.00 73.81 209 GLY A CA 1
ATOM 1581 C C . GLY A 1 209 ? 49.993 -39.097 -45.436 1.00 73.81 209 GLY A C 1
ATOM 1582 O O . GLY A 1 209 ? 48.912 -39.546 -45.054 1.00 73.81 209 GLY A O 1
ATOM 1583 N N . ILE A 1 210 ? 51.003 -38.837 -44.601 1.00 69.38 210 ILE A N 1
ATOM 1584 C CA . ILE A 1 210 ? 50.955 -39.088 -43.152 1.00 69.38 210 ILE A CA 1
ATOM 1585 C C . ILE A 1 210 ? 49.842 -38.253 -42.501 1.00 69.38 210 ILE A C 1
ATOM 1587 O O . ILE A 1 210 ? 49.062 -38.768 -41.704 1.00 69.38 210 ILE A O 1
ATOM 1591 N N . ALA A 1 211 ? 49.710 -36.978 -42.882 1.00 67.88 211 ALA A N 1
ATOM 1592 C CA . ALA A 1 211 ? 48.698 -36.084 -42.319 1.00 67.88 211 ALA A CA 1
ATOM 1593 C C . ALA A 1 211 ? 47.251 -36.508 -42.651 1.00 67.88 211 ALA A C 1
ATOM 1595 O O . ALA A 1 211 ? 46.375 -36.405 -41.793 1.00 67.88 211 ALA A O 1
ATOM 1596 N N . VAL A 1 212 ? 46.999 -37.015 -43.865 1.00 66.50 212 VAL A N 1
ATOM 1597 C CA . VAL A 1 212 ? 45.665 -37.484 -44.288 1.00 66.50 212 VAL A CA 1
ATOM 1598 C C . VAL A 1 212 ? 45.323 -38.848 -43.673 1.00 66.50 212 VAL A C 1
ATOM 1600 O O . VAL A 1 212 ? 44.179 -39.066 -43.278 1.00 66.50 212 VAL A O 1
ATOM 1603 N N . SER A 1 213 ? 46.304 -39.745 -43.512 1.00 60.38 213 SER A N 1
ATOM 1604 C CA . SER A 1 213 ? 46.103 -41.066 -42.893 1.00 60.38 213 SER A CA 1
ATOM 1605 C C . SER A 1 213 ? 45.736 -40.999 -41.403 1.00 60.38 213 SER A C 1
ATOM 1607 O O . SER A 1 213 ? 45.166 -41.952 -40.875 1.00 60.38 213 SER A O 1
ATOM 1609 N N . CYS A 1 214 ? 46.048 -39.896 -40.715 1.00 54.25 214 CYS A N 1
ATOM 1610 C CA . CYS A 1 214 ? 45.777 -39.722 -39.284 1.00 54.25 214 CYS A CA 1
ATOM 1611 C C . CYS A 1 214 ? 44.357 -39.213 -38.974 1.00 54.25 214 CYS A C 1
ATOM 1613 O O . CYS A 1 214 ? 43.963 -39.153 -37.809 1.00 54.25 214 CYS A O 1
ATOM 1615 N N . GLN A 1 215 ? 43.551 -38.883 -39.988 1.00 49.97 215 GLN A N 1
ATOM 1616 C CA . GLN A 1 215 ? 42.157 -38.444 -39.833 1.00 49.97 215 GLN A CA 1
ATOM 1617 C C . GLN A 1 215 ? 41.199 -39.648 -39.789 1.00 49.97 215 GLN A C 1
ATOM 1619 O O . GLN A 1 215 ? 40.186 -39.717 -40.473 1.00 49.97 215 GLN A O 1
ATOM 1624 N N . GLY A 1 216 ? 41.571 -40.647 -38.995 1.00 50.59 216 GLY A N 1
ATOM 1625 C CA . GLY A 1 216 ? 40.900 -41.938 -38.922 1.00 50.59 216 GLY A CA 1
ATOM 1626 C C . GLY A 1 216 ? 41.411 -42.760 -37.750 1.00 50.59 216 GLY A C 1
ATOM 1627 O O . GLY A 1 216 ? 41.751 -43.916 -37.930 1.00 50.59 216 GLY A O 1
ATOM 1628 N N . GLY A 1 217 ? 41.503 -42.137 -36.570 1.00 50.75 217 GLY A N 1
ATOM 1629 C CA . GLY A 1 217 ? 41.636 -42.814 -35.280 1.00 50.75 217 GLY A CA 1
ATOM 1630 C C . GLY A 1 217 ? 42.899 -43.650 -35.075 1.00 50.75 217 GLY A C 1
ATOM 1631 O O . GLY A 1 217 ? 42.896 -44.837 -35.351 1.00 50.75 217 GLY A O 1
ATOM 1632 N N . CYS A 1 218 ? 43.913 -43.063 -34.439 1.00 40.72 218 CYS A N 1
ATOM 1633 C CA . CYS A 1 218 ? 44.843 -43.792 -33.574 1.00 40.72 218 CYS A CA 1
ATOM 1634 C C . CYS A 1 218 ? 45.425 -42.805 -32.560 1.00 40.72 218 CYS A C 1
ATOM 1636 O O . CYS A 1 218 ? 46.256 -41.966 -32.895 1.00 40.72 218 CYS A O 1
ATOM 1638 N N . VAL A 1 219 ? 44.952 -42.888 -31.316 1.00 47.66 219 VAL A N 1
ATOM 1639 C CA . VAL A 1 219 ? 45.630 -42.296 -30.160 1.00 47.66 219 VAL A CA 1
ATOM 1640 C C . VAL A 1 219 ? 46.822 -43.210 -29.867 1.00 47.66 219 VAL A C 1
ATOM 1642 O O . VAL A 1 219 ? 46.581 -44.373 -29.538 1.00 47.66 219 VAL A O 1
ATOM 1645 N N . PRO A 1 220 ? 48.090 -42.775 -29.979 1.00 50.97 220 PRO A N 1
ATOM 1646 C CA . PRO A 1 220 ? 49.177 -43.575 -29.450 1.00 50.97 220 PRO A CA 1
ATOM 1647 C C . PRO A 1 220 ? 49.108 -43.507 -27.924 1.00 50.97 220 PRO A C 1
ATOM 1649 O O . PRO A 1 220 ? 49.419 -42.499 -27.291 1.00 50.97 220 PRO A O 1
ATOM 1652 N N . SER A 1 221 ? 48.630 -44.608 -27.351 1.00 37.47 221 SER A N 1
ATOM 1653 C CA . SER A 1 221 ? 48.830 -44.995 -25.963 1.00 37.47 221 SER A CA 1
ATOM 1654 C C . SER A 1 221 ? 50.281 -44.760 -25.539 1.00 37.47 221 SER A C 1
ATOM 1656 O O . SER A 1 221 ? 51.202 -45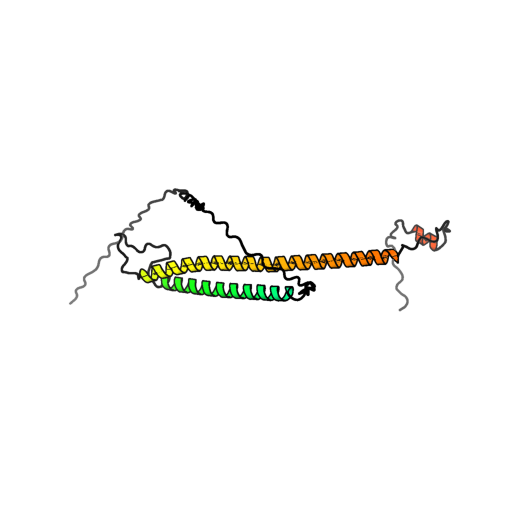.175 -26.244 1.00 37.47 221 SER A O 1
ATOM 1658 N N . LEU A 1 222 ? 50.455 -44.139 -24.368 1.00 47.31 222 LEU A N 1
ATOM 1659 C CA . LEU A 1 222 ? 51.705 -44.089 -23.608 1.00 47.31 222 LEU A CA 1
ATOM 1660 C C . LEU A 1 222 ? 52.469 -45.416 -23.689 1.00 47.31 222 LEU A C 1
ATOM 1662 O O . LEU A 1 222 ? 51.948 -46.405 -23.180 1.00 47.31 222 LEU A O 1
ATOM 1666 N N . VAL A 1 223 ? 53.725 -45.395 -24.148 1.00 44.16 223 VAL A N 1
ATOM 1667 C CA . VAL A 1 223 ? 54.806 -46.188 -23.535 1.00 44.16 223 VAL A CA 1
ATOM 1668 C C . VAL A 1 223 ? 56.170 -45.506 -23.768 1.00 44.16 223 VAL A C 1
ATOM 1670 O O . VAL A 1 223 ? 56.507 -45.185 -24.903 1.00 44.16 223 VAL A O 1
ATOM 1673 N N . ASN A 1 224 ? 56.941 -45.376 -22.676 1.00 41.53 224 ASN A N 1
ATOM 1674 C CA . ASN A 1 224 ? 58.363 -44.989 -22.524 1.00 41.53 224 ASN A CA 1
ATOM 1675 C C . ASN A 1 224 ? 58.670 -43.487 -22.687 1.00 41.53 224 ASN A C 1
ATOM 1677 O O . ASN A 1 224 ? 58.628 -42.953 -23.784 1.00 41.53 224 ASN A O 1
ATOM 1681 N N . LEU A 1 225 ? 58.910 -42.686 -21.638 1.00 50.16 225 LEU A N 1
ATOM 1682 C CA . LEU A 1 225 ? 59.832 -42.820 -20.493 1.00 50.16 225 LEU A CA 1
ATOM 1683 C C . LEU A 1 225 ? 61.270 -43.174 -20.907 1.00 50.16 225 LEU A C 1
ATOM 1685 O O . LEU A 1 225 ? 61.644 -44.338 -20.877 1.00 50.16 225 LEU A O 1
ATOM 1689 N N . LEU A 1 226 ? 62.030 -42.143 -21.285 1.00 51.38 226 LEU A N 1
ATOM 1690 C CA . LEU A 1 226 ? 63.439 -41.843 -20.966 1.00 51.38 226 LEU A CA 1
ATOM 1691 C C . LEU A 1 226 ? 63.945 -40.879 -22.054 1.00 51.38 226 LEU A C 1
ATOM 1693 O O . LEU A 1 226 ? 64.206 -41.329 -23.158 1.00 51.38 226 LEU A O 1
ATOM 1697 N N . ASP A 1 227 ? 64.008 -39.575 -21.767 1.00 46.97 227 ASP A N 1
ATOM 1698 C CA . ASP A 1 227 ? 65.246 -38.775 -21.847 1.00 46.97 227 ASP A CA 1
ATOM 1699 C C . ASP A 1 227 ? 64.937 -37.297 -21.532 1.00 46.97 227 ASP A C 1
ATOM 1701 O O . ASP A 1 227 ? 64.729 -36.464 -22.408 1.00 46.97 227 ASP A O 1
ATOM 1705 N N . ILE A 1 228 ? 64.852 -36.952 -20.245 1.00 51.44 228 ILE A N 1
ATOM 1706 C CA . ILE A 1 228 ? 65.036 -35.559 -19.804 1.00 51.44 228 ILE A CA 1
ATOM 1707 C C . ILE A 1 228 ? 66.147 -35.592 -18.766 1.00 51.44 228 ILE A C 1
ATOM 1709 O O . ILE A 1 228 ? 65.935 -35.452 -17.561 1.00 51.44 228 ILE A O 1
ATOM 1713 N N . ARG A 1 229 ? 67.357 -35.879 -19.244 1.00 52.31 229 ARG A N 1
ATOM 1714 C CA . ARG A 1 229 ? 68.572 -35.629 -18.479 1.00 52.31 229 ARG A CA 1
ATOM 1715 C C . ARG A 1 229 ? 69.728 -35.195 -19.368 1.00 52.31 229 ARG A C 1
ATOM 1717 O O . ARG A 1 229 ? 70.825 -35.703 -19.209 1.00 52.31 229 ARG A O 1
ATOM 1724 N N . GLN A 1 230 ? 69.502 -34.216 -20.240 1.00 53.72 230 GLN A N 1
ATOM 1725 C CA . GLN A 1 230 ? 70.553 -33.316 -20.716 1.00 53.72 230 GLN A CA 1
ATOM 1726 C C . GLN A 1 230 ? 69.935 -32.008 -21.246 1.00 53.72 230 GLN A C 1
ATOM 1728 O O . GLN A 1 230 ? 69.109 -32.047 -22.151 1.00 53.72 230 GLN A O 1
ATOM 1733 N N . LEU A 1 231 ? 70.420 -30.880 -20.708 1.00 52.91 231 LEU A N 1
ATOM 1734 C CA . LEU A 1 231 ? 70.398 -29.518 -21.275 1.00 52.91 231 LEU A CA 1
ATOM 1735 C C . LEU A 1 231 ? 69.100 -28.683 -21.175 1.00 52.91 231 LEU A C 1
ATOM 1737 O O . LEU A 1 231 ? 68.427 -28.461 -22.177 1.00 52.91 231 LEU A O 1
ATOM 1741 N N . TYR A 1 232 ? 68.817 -28.121 -19.994 1.00 49.41 232 TYR A N 1
ATOM 1742 C CA . TYR A 1 232 ? 69.020 -26.686 -19.683 1.00 49.41 232 TYR A CA 1
ATOM 1743 C C . TYR A 1 232 ? 68.812 -26.434 -18.183 1.00 49.41 232 TYR A C 1
ATOM 1745 O O . TYR A 1 232 ? 67.818 -26.959 -17.634 1.00 49.41 232 TYR A O 1
#

Sequence (232 aa):
MSNENKSPRVTSPRSTCACGGVASNDPAPRVAPRSRTAAVFWPAGGAVATLPRVPGWGAAMSDKEAMPSGGASQARADTISDIQELMRRKEEIEAQIKANYDVLEGQKGVGMNEPLVDCEGYPRADVDLYQVRTARHNIICLQNDHKAVMKQVEEALHQLHARDKEKQARDMAEAHREAMSHRLGQSERSSPPQAFARVNSVSPDSPAGIAVSCQGGCVPSLVNLLDIRQLY

Solvent-accessible surface area (backbone atoms only — not comparable to full-atom values): 15525 Å² total; per-residue (Å²): 136,88,82,85,81,81,83,80,91,80,80,84,80,87,83,79,85,82,77,82,84,78,91,74,89,73,81,76,84,80,78,73,83,79,79,77,78,78,78,82,82,77,82,86,80,89,78,90,76,85,76,84,86,76,81,84,82,92,70,93,71,84,86,74,80,77,77,71,86,67,52,69,63,51,56,49,55,50,54,52,52,52,47,53,50,45,51,54,50,44,53,52,43,53,52,52,41,49,54,37,48,55,56,33,67,72,39,81,90,46,65,93,82,55,78,70,46,49,98,88,70,46,75,47,85,90,48,67,62,67,61,48,53,48,36,52,50,49,40,54,53,44,52,52,49,43,56,51,45,52,52,49,46,55,52,52,52,50,51,53,53,52,52,50,52,51,50,51,51,49,54,51,52,50,54,50,50,52,53,50,51,53,50,53,61,42,46,79,77,48,61,76,77,71,81,88,71,79,87,88,78,71,59,80,90,37,80,70,29,55,62,61,67,59,79,65,81,76,82,84,73,90,78,81,93,83,86,92,84,79,91,135

InterPro domains:
  IPR035269 26S Proteasome non-ATPase regulatory subunit 9 [PTHR12651] (62-209)
  IPR040815 Nas2, N-terminal [PF18265] (83-162)

Mean predicted aligned error: 21.25 Å

Radius of gyration: 44.97 Å; Cα contacts (8 Å, |Δi|>4): 66; chains: 1; bounding box: 111×73×136 Å

Organism: Oryctolagus cuniculus (NCBI:txid9986)

Nearest PDB structures (foldseek):
  4bne-assembly1_B  TM=4.059E-01  e=1.806E+00  Gallus gallus

Secondary structure (DSSP, 8-state):
-----------------------------------------PPP---------PPP------------TTHHHHHHHHHHHHHHHHHHHHHHHHHHHHHHHHHHHHSTT--SS--SB-TTSPBPSSS-HHHHHHHHHHHHHHHHHHHHHHHHHHHHHHHHHHHHHHHHHHHHHHHHHHHHHHHHHHHTT-PPPP---------TTSHHHHHHHTSS-------------S--

pLDDT: mean 71.56, std 20.45, range [36.12, 97.62]